Protein AF-A0AA48L0U1-F1 (afdb_monomer_lite)

pLDDT: mean 71.95, std 19.73, range [35.66, 98.06]

Foldseek 3Di:
DDDDDDDDDPDDPPDPPDDPDPDDDDPVPPPPPPPVVVVVVVVVVVVVVVVVPPDDPDDPVVVVVVVVVVVVVVVVVVVVVVVVVVPDDDPVRVVVVVVVVVVVVVVVVVVVVVVVVVVVVVVVVVVVVVVVVVVQCVPVNPCSVVVPPDPDPVPPDPCVDDDDDDPDPPPDPDDDDDDDDDDDDDDDDDPVVVVVVVVVVPQPDPDPVSVVVVVVVPPDPPDDDDPPVVVPPPPDDDDPDDDDDDPDDDPDDPPDDPVVVVVVVVVCVVCVVVVVVVVVVVVVVVVVVVVVVVVVVVVVVVVVVVVVVVVVVVVVVVVVVVVVVVVVVVVVPPD

Radius of gyration: 39.28 Å; chains: 1; bounding box: 101×64×119 Å

Structure (mmCIF, N/CA/C/O backbone):
data_AF-A0AA48L0U1-F1
#
_entry.id   AF-A0AA48L0U1-F1
#
loop_
_atom_site.group_PDB
_atom_site.id
_atom_site.type_symbol
_atom_site.label_atom_id
_atom_site.label_alt_id
_atom_site.label_comp_id
_atom_site.label_asym_id
_atom_site.label_entity_id
_atom_site.label_seq_id
_atom_site.pdbx_PDB_ins_code
_atom_site.Cartn_x
_atom_site.Cartn_y
_atom_site.Cartn_z
_atom_site.occupancy
_atom_site.B_iso_or_equiv
_atom_site.auth_seq_id
_atom_site.auth_comp_id
_atom_site.auth_asym_id
_atom_site.auth_atom_id
_atom_site.pdbx_PDB_model_num
ATOM 1 N N . MET A 1 1 ? 2.218 -17.052 59.264 1.00 41.78 1 MET A N 1
ATOM 2 C CA . MET A 1 1 ? 3.448 -17.038 58.442 1.00 41.78 1 MET A CA 1
ATOM 3 C C . MET A 1 1 ? 3.086 -16.470 57.080 1.00 41.78 1 MET A C 1
ATOM 5 O O . MET A 1 1 ? 2.210 -17.059 56.459 1.00 41.78 1 MET A O 1
ATOM 9 N N . PRO A 1 2 ? 3.636 -15.324 56.645 1.00 44.88 2 PRO A N 1
ATOM 10 C CA . PRO A 1 2 ? 3.269 -14.734 55.365 1.00 44.88 2 PRO A CA 1
ATOM 11 C C . PRO A 1 2 ? 4.145 -15.322 54.251 1.00 44.88 2 PRO A C 1
ATOM 13 O O . PRO A 1 2 ? 5.370 -15.344 54.359 1.00 44.88 2 PRO A O 1
ATOM 16 N N . LEU A 1 3 ? 3.511 -15.821 53.191 1.00 49.69 3 LEU A N 1
ATOM 17 C CA . LEU A 1 3 ? 4.189 -16.268 51.977 1.00 49.69 3 LEU A CA 1
ATOM 18 C C . LEU A 1 3 ? 4.403 -15.051 51.072 1.00 49.69 3 LEU A C 1
ATOM 20 O O . LEU A 1 3 ? 3.452 -14.404 50.640 1.00 49.69 3 LEU A O 1
ATOM 24 N N . ALA A 1 4 ? 5.668 -14.718 50.827 1.00 43.91 4 ALA A N 1
ATOM 25 C CA . ALA A 1 4 ? 6.068 -13.609 49.976 1.00 43.91 4 ALA A CA 1
ATOM 26 C C . ALA A 1 4 ? 5.727 -13.911 48.506 1.00 43.91 4 ALA A C 1
ATOM 28 O O . ALA A 1 4 ? 6.353 -14.755 47.862 1.00 43.91 4 ALA A O 1
ATOM 29 N N . SER A 1 5 ? 4.730 -13.201 47.978 1.00 48.56 5 SER A N 1
ATOM 30 C CA . SER A 1 5 ? 4.367 -13.210 46.561 1.00 48.56 5 SER A CA 1
ATOM 31 C C . SER A 1 5 ? 5.421 -12.447 45.753 1.00 48.56 5 SER A C 1
ATOM 33 O O . SER A 1 5 ? 5.539 -11.224 45.832 1.00 48.56 5 SER A O 1
ATOM 35 N N . SER A 1 6 ? 6.240 -13.185 45.004 1.00 49.44 6 SER A N 1
ATOM 36 C CA . SER A 1 6 ? 7.273 -12.619 44.135 1.00 49.44 6 SER A CA 1
ATOM 37 C C . SER A 1 6 ? 6.654 -12.194 42.804 1.00 49.44 6 SER A C 1
ATOM 39 O O . SER A 1 6 ? 6.519 -12.998 41.881 1.00 49.44 6 SER A O 1
ATOM 41 N N . TYR A 1 7 ? 6.282 -10.919 42.691 1.00 42.59 7 TYR A N 1
ATOM 42 C CA . TYR A 1 7 ? 5.858 -10.320 41.426 1.00 42.59 7 TYR A CA 1
ATOM 43 C C . TYR A 1 7 ? 7.046 -10.226 40.454 1.00 42.59 7 TYR A C 1
ATOM 45 O O . TYR A 1 7 ? 7.926 -9.374 40.575 1.00 42.59 7 TYR A O 1
ATOM 53 N N . SER A 1 8 ? 7.069 -11.117 39.462 1.00 48.03 8 SER A N 1
ATOM 54 C CA . SER A 1 8 ? 8.016 -11.086 38.345 1.00 48.03 8 SER A CA 1
ATOM 55 C C . SER A 1 8 ? 7.581 -10.026 37.326 1.00 48.03 8 SER A C 1
ATOM 57 O O . SER A 1 8 ? 6.779 -10.281 36.428 1.00 48.03 8 SER A O 1
ATOM 59 N N . SER A 1 9 ? 8.106 -8.810 37.487 1.00 45.56 9 SER A N 1
ATOM 60 C CA . SER A 1 9 ? 7.954 -7.705 36.537 1.00 45.56 9 SER A CA 1
ATOM 61 C C . SER A 1 9 ? 8.725 -8.009 35.248 1.00 45.56 9 SER A C 1
ATOM 63 O O . SER A 1 9 ? 9.939 -7.819 35.155 1.00 45.56 9 SER A O 1
ATOM 65 N N . ARG A 1 10 ? 8.025 -8.521 34.231 1.00 44.75 10 ARG A N 1
ATOM 66 C CA . ARG A 1 10 ? 8.564 -8.642 32.873 1.00 44.75 10 ARG A CA 1
ATOM 67 C C . ARG A 1 10 ? 8.461 -7.285 32.188 1.00 44.75 10 ARG A C 1
ATOM 69 O O . ARG A 1 10 ? 7.464 -6.980 31.541 1.00 44.75 10 ARG A O 1
ATOM 76 N N . GLN A 1 11 ? 9.505 -6.471 32.320 1.00 43.38 11 GLN A N 1
ATOM 77 C CA . GLN A 1 11 ? 9.668 -5.284 31.488 1.00 43.38 11 GLN A CA 1
ATOM 78 C C . GLN A 1 11 ? 9.819 -5.716 30.025 1.00 43.38 11 GLN A C 1
ATOM 80 O O . GLN A 1 11 ? 10.832 -6.289 29.617 1.00 43.38 11 GLN A O 1
ATOM 85 N N . ALA A 1 12 ? 8.777 -5.464 29.234 1.00 45.28 12 ALA A N 1
ATOM 86 C CA . ALA A 1 12 ? 8.808 -5.614 27.792 1.00 45.28 12 ALA A CA 1
ATOM 87 C C . ALA A 1 12 ? 9.869 -4.661 27.226 1.00 45.28 12 ALA A C 1
ATOM 89 O O . ALA A 1 12 ? 9.728 -3.438 27.261 1.00 45.28 12 ALA A O 1
ATOM 90 N N . LYS A 1 13 ? 10.961 -5.242 26.729 1.00 50.62 13 LYS A N 1
ATOM 91 C CA . LYS A 1 13 ? 12.068 -4.539 26.086 1.00 50.62 13 LYS A CA 1
ATOM 92 C C . LYS A 1 13 ? 11.556 -3.963 24.762 1.00 50.62 13 LYS A C 1
ATOM 94 O O . LYS A 1 13 ? 11.603 -4.630 23.732 1.00 50.62 13 LYS A O 1
ATOM 99 N N . ARG A 1 14 ? 11.003 -2.746 24.811 1.00 44.75 14 ARG A N 1
ATOM 100 C CA . ARG A 1 14 ? 10.623 -1.958 23.634 1.00 44.75 14 ARG A CA 1
ATOM 101 C C . ARG A 1 14 ? 11.883 -1.737 22.800 1.00 44.75 14 ARG A C 1
ATOM 103 O O . ARG A 1 14 ? 12.744 -0.943 23.164 1.00 44.75 14 ARG A O 1
ATOM 110 N N . ARG A 1 15 ? 12.021 -2.495 21.712 1.00 49.00 15 ARG A N 1
ATOM 111 C CA . ARG A 1 15 ? 13.007 -2.213 20.669 1.00 49.00 15 ARG A CA 1
ATOM 112 C C . ARG A 1 15 ? 12.557 -0.927 19.988 1.00 49.00 15 ARG A C 1
ATOM 114 O O . ARG A 1 15 ? 11.561 -0.928 19.276 1.00 49.00 15 ARG A O 1
ATOM 121 N N . SER A 1 16 ? 13.252 0.167 20.271 1.00 46.78 16 SER A N 1
ATOM 122 C CA . SER A 1 16 ? 13.133 1.412 19.523 1.00 46.78 16 SER A CA 1
ATOM 123 C C . SER A 1 16 ? 13.485 1.129 18.064 1.00 46.78 16 SER A C 1
ATOM 125 O O . SER A 1 16 ? 14.633 0.811 17.755 1.00 46.78 16 SER A O 1
ATOM 127 N N . VAL A 1 17 ? 12.484 1.187 17.188 1.00 47.91 17 VAL A N 1
ATOM 128 C CA . VAL A 1 17 ? 12.673 1.187 15.738 1.00 47.91 17 VAL A CA 1
ATOM 129 C C . VAL A 1 17 ? 13.199 2.572 15.384 1.00 47.91 17 VAL A C 1
ATOM 131 O O . VAL A 1 17 ? 12.463 3.554 15.410 1.00 47.91 17 VAL A O 1
ATOM 134 N N . THR A 1 18 ? 14.504 2.671 15.155 1.00 55.66 18 THR A N 1
ATOM 135 C CA . THR A 1 18 ? 15.129 3.884 14.631 1.00 55.66 18 THR A CA 1
ATOM 136 C C . THR A 1 18 ? 14.735 3.988 13.160 1.00 55.66 18 THR A C 1
ATOM 138 O O . THR A 1 18 ? 15.210 3.202 12.342 1.00 55.66 18 THR A O 1
ATOM 141 N N . LEU A 1 19 ? 13.819 4.902 12.836 1.00 50.72 19 LEU A N 1
ATOM 142 C CA . LEU A 1 19 ? 13.472 5.218 11.451 1.00 50.72 19 LEU A CA 1
ATOM 143 C C . LEU A 1 19 ? 14.725 5.745 10.723 1.00 50.72 19 LEU A C 1
ATOM 145 O O . LEU A 1 19 ? 15.458 6.555 11.303 1.00 50.72 19 LEU A O 1
ATOM 149 N N . PRO A 1 20 ? 15.004 5.293 9.488 1.00 50.38 20 PRO A N 1
ATOM 150 C CA . PRO A 1 20 ? 16.112 5.812 8.701 1.00 50.38 20 PRO A CA 1
ATOM 151 C C . PRO A 1 20 ? 15.898 7.303 8.405 1.00 50.38 20 PRO A C 1
ATOM 153 O O . PRO A 1 20 ? 14.809 7.743 8.046 1.00 50.38 20 PRO A O 1
ATOM 156 N N . SER A 1 21 ? 16.955 8.089 8.612 1.00 54.62 21 SER A N 1
ATOM 157 C CA . SER A 1 21 ? 16.976 9.539 8.401 1.00 54.62 21 SER A CA 1
ATOM 158 C C . SER A 1 21 ? 16.670 9.886 6.931 1.00 54.62 21 SER A C 1
ATOM 160 O O . SER A 1 21 ? 17.351 9.359 6.051 1.00 54.62 21 SER A O 1
ATOM 162 N N . PRO A 1 22 ? 15.720 10.793 6.628 1.00 59.72 22 PRO A N 1
ATOM 163 C CA . PRO A 1 22 ? 15.233 11.057 5.267 1.00 59.72 22 PRO A CA 1
ATOM 164 C C . PRO A 1 22 ? 16.150 11.979 4.440 1.00 59.72 22 PRO A C 1
ATOM 166 O O . PRO A 1 22 ? 15.683 12.765 3.622 1.00 59.72 22 PRO A O 1
ATOM 169 N N . ARG A 1 23 ? 17.466 11.956 4.670 1.00 48.00 23 ARG A N 1
ATOM 170 C CA . ARG A 1 23 ? 18.421 12.830 3.968 1.00 48.00 23 ARG A CA 1
ATOM 171 C C . ARG A 1 23 ? 19.724 12.101 3.670 1.00 48.00 23 ARG A C 1
ATOM 173 O O . ARG A 1 23 ? 20.773 12.471 4.192 1.00 48.00 23 ARG A O 1
ATOM 180 N N . GLN A 1 24 ? 19.666 11.068 2.838 1.00 52.00 24 GLN A N 1
ATOM 181 C CA . GLN A 1 24 ? 20.822 10.778 1.996 1.00 52.00 24 GLN A CA 1
ATOM 182 C C . GLN A 1 24 ? 20.603 11.496 0.662 1.00 52.00 24 GLN A C 1
ATOM 184 O O . GLN A 1 24 ? 19.571 11.265 0.036 1.00 52.00 24 GLN A O 1
ATOM 189 N N . PRO A 1 25 ? 21.493 12.425 0.268 1.00 54.09 25 PRO A N 1
ATOM 190 C CA . PRO A 1 25 ? 21.451 12.992 -1.071 1.00 54.09 25 PRO A CA 1
ATOM 191 C C . PRO A 1 25 ? 21.591 11.846 -2.073 1.00 54.09 25 PRO A C 1
ATOM 193 O O . PRO A 1 25 ? 22.477 11.006 -1.919 1.00 54.09 25 PRO A O 1
ATOM 196 N N . ASP A 1 26 ? 20.678 11.799 -3.041 1.00 52.03 26 ASP A N 1
ATOM 197 C CA . ASP A 1 26 ? 20.663 10.785 -4.089 1.00 52.03 26 ASP A CA 1
ATOM 198 C C . ASP A 1 26 ? 22.010 10.819 -4.830 1.00 52.03 26 ASP A C 1
ATOM 200 O O . ASP A 1 26 ? 22.301 11.811 -5.505 1.00 52.03 26 ASP A O 1
ATOM 204 N N . PRO A 1 27 ? 22.848 9.769 -4.736 1.00 54.53 27 PRO A N 1
ATOM 205 C CA . PRO A 1 27 ? 24.154 9.739 -5.400 1.00 54.53 27 PRO A CA 1
ATOM 206 C C . PRO A 1 27 ? 24.038 9.718 -6.934 1.00 54.53 27 PRO A C 1
ATOM 208 O O . PRO A 1 27 ? 25.040 9.803 -7.635 1.00 54.53 27 PRO A O 1
ATOM 211 N N . TRP A 1 28 ? 22.816 9.624 -7.458 1.00 58.72 28 TRP A N 1
ATOM 212 C CA . TRP A 1 28 ? 22.505 9.617 -8.882 1.00 58.72 28 TRP A CA 1
ATOM 213 C C . TRP A 1 28 ? 22.360 11.014 -9.494 1.00 58.72 28 TRP A C 1
ATOM 215 O O . TRP A 1 28 ? 22.398 11.136 -10.714 1.00 58.72 28 TRP A O 1
ATOM 225 N N . ASN A 1 29 ? 22.233 12.068 -8.681 1.00 52.81 29 ASN A N 1
ATOM 226 C CA . ASN A 1 29 ? 21.991 13.426 -9.184 1.00 52.81 29 ASN A CA 1
ATOM 227 C C . ASN A 1 29 ? 23.260 14.210 -9.566 1.00 52.81 29 ASN A C 1
ATOM 229 O O . ASN A 1 29 ? 23.144 15.339 -10.034 1.00 52.81 29 ASN A O 1
ATOM 233 N N . ASP A 1 30 ? 24.452 13.627 -9.409 1.00 49.72 30 ASP A N 1
ATOM 234 C CA . ASP A 1 30 ? 25.734 14.292 -9.711 1.00 49.72 30 ASP A CA 1
ATOM 235 C C . ASP A 1 30 ? 26.306 13.933 -11.100 1.00 49.72 30 ASP A C 1
ATOM 237 O O . ASP A 1 30 ? 27.424 14.308 -11.444 1.00 49.72 30 ASP A O 1
ATOM 241 N N . TYR A 1 31 ? 25.528 13.253 -11.950 1.00 54.03 31 TYR A N 1
ATOM 242 C CA . TYR A 1 31 ? 25.885 12.974 -13.349 1.00 54.03 31 TYR A CA 1
ATOM 243 C C . TYR A 1 31 ? 25.555 14.137 -14.306 1.00 54.03 31 TYR A C 1
ATOM 245 O O . TYR A 1 31 ? 25.267 13.920 -15.478 1.00 54.03 31 TYR A O 1
ATOM 253 N N . SER A 1 32 ? 25.671 15.391 -13.857 1.00 55.12 32 SER A N 1
ATOM 254 C CA . SER A 1 32 ? 25.918 16.509 -14.786 1.00 55.12 32 SER A CA 1
ATOM 255 C C . SER A 1 32 ? 27.401 16.525 -15.166 1.00 55.12 32 SER A C 1
ATOM 257 O O . SER A 1 32 ? 28.125 17.483 -14.901 1.00 55.12 32 SER A O 1
ATOM 259 N N . ALA A 1 33 ? 27.882 15.418 -15.734 1.00 54.59 33 ALA A N 1
ATOM 260 C CA . ALA A 1 33 ? 29.180 15.400 -16.380 1.00 54.59 33 ALA A CA 1
ATOM 261 C C . ALA A 1 33 ? 29.042 16.220 -17.666 1.00 54.59 33 ALA A C 1
ATOM 263 O O . ALA A 1 33 ? 28.309 15.833 -18.569 1.00 54.59 33 ALA A O 1
ATOM 264 N N . ASP A 1 34 ? 29.709 17.372 -17.690 1.00 58.94 34 ASP A N 1
ATOM 265 C CA . ASP A 1 34 ? 29.891 18.250 -18.843 1.00 58.94 34 ASP A CA 1
ATOM 266 C C . ASP A 1 34 ? 30.179 17.413 -20.105 1.00 58.94 34 ASP A C 1
ATOM 268 O O . ASP A 1 34 ? 31.289 16.899 -20.276 1.00 58.94 34 ASP A O 1
ATOM 272 N N . GLU A 1 35 ? 29.165 17.217 -20.959 1.00 59.66 35 GLU A N 1
ATOM 273 C CA . GLU A 1 35 ? 29.238 16.367 -22.161 1.00 59.66 35 GLU A CA 1
ATOM 274 C C . GLU A 1 35 ? 30.414 16.782 -23.065 1.00 59.66 35 GLU A C 1
ATOM 276 O O . GLU A 1 35 ? 31.048 15.943 -23.707 1.00 59.66 35 GLU A O 1
ATOM 281 N N . GLY A 1 36 ? 30.808 18.061 -23.009 1.00 59.50 36 GLY A N 1
ATOM 282 C CA . GLY A 1 36 ? 31.948 18.602 -23.746 1.00 59.50 36 GLY A CA 1
ATOM 283 C C . GLY A 1 36 ? 33.330 18.140 -23.262 1.00 59.50 36 GLY A C 1
ATOM 284 O O . GLY A 1 36 ? 34.320 18.390 -23.951 1.00 59.50 36 GLY A O 1
ATOM 285 N N . SER A 1 37 ? 33.441 17.490 -22.099 1.00 66.31 37 SER A N 1
ATOM 286 C CA . SER A 1 37 ? 34.715 16.969 -21.574 1.00 66.31 37 SER A CA 1
ATOM 287 C C . SER A 1 37 ? 35.028 15.563 -22.100 1.00 66.31 37 SER A C 1
ATOM 289 O O . SER A 1 37 ? 36.178 15.255 -22.422 1.00 66.31 37 SER A O 1
ATOM 291 N N . ALA A 1 38 ? 34.000 14.724 -22.264 1.00 65.75 38 ALA A N 1
ATOM 292 C CA . ALA A 1 38 ? 34.158 13.371 -22.793 1.00 65.75 38 ALA A CA 1
ATOM 293 C C . ALA A 1 38 ? 34.509 13.379 -24.291 1.00 65.75 38 ALA A C 1
ATOM 295 O O . ALA A 1 38 ? 35.366 12.610 -24.722 1.00 65.75 38 ALA A O 1
ATOM 296 N N . GLU A 1 39 ? 33.913 14.285 -25.072 1.00 65.94 39 GLU A N 1
ATOM 297 C CA . GLU A 1 39 ? 34.177 14.409 -26.514 1.00 65.94 39 GLU A CA 1
ATOM 298 C C . GLU A 1 39 ? 35.636 14.807 -26.806 1.00 65.94 39 GLU A C 1
ATOM 300 O O . GLU A 1 39 ? 36.321 14.157 -27.598 1.00 65.94 39 GLU A O 1
ATOM 305 N N . LYS A 1 40 ? 36.172 15.785 -26.064 1.00 73.81 40 LYS A N 1
ATOM 306 C CA . LYS A 1 40 ? 37.560 16.262 -26.223 1.00 73.81 40 LYS A CA 1
ATOM 307 C C . LYS A 1 40 ? 38.612 15.204 -25.886 1.00 73.81 40 LYS A C 1
ATOM 309 O O . LYS A 1 40 ? 39.720 15.234 -26.423 1.00 73.81 40 LYS A O 1
ATOM 314 N N . HIS A 1 41 ? 38.296 14.272 -24.987 1.00 70.56 41 HIS A N 1
ATOM 315 C CA . HIS A 1 41 ? 39.216 13.195 -24.628 1.00 70.56 41 HIS A CA 1
ATOM 316 C C . HIS A 1 41 ? 39.420 12.210 -25.792 1.00 70.56 41 HIS A C 1
ATOM 318 O O . HIS A 1 41 ? 40.549 11.783 -26.059 1.00 70.56 41 HIS A O 1
ATOM 324 N N . TRP A 1 42 ? 38.351 11.870 -26.516 1.00 75.19 42 TRP A N 1
ATOM 325 C CA . TRP A 1 42 ? 38.437 10.958 -27.659 1.00 75.19 42 TRP A CA 1
ATOM 326 C C . TRP A 1 42 ? 39.131 11.600 -28.861 1.00 75.19 42 TRP A C 1
ATOM 328 O O . TRP A 1 42 ? 39.966 10.948 -29.486 1.00 75.19 42 TRP A O 1
ATOM 338 N N . GLU A 1 43 ? 38.885 12.885 -29.126 1.00 75.62 43 GLU A N 1
ATOM 339 C CA . GLU A 1 43 ? 39.588 13.636 -30.177 1.00 75.62 43 GLU A CA 1
ATOM 340 C C . GLU A 1 43 ? 41.106 13.699 -29.934 1.00 75.62 43 GLU A C 1
ATOM 342 O O . GLU A 1 43 ? 41.894 13.420 -30.840 1.00 75.62 43 GLU A O 1
ATOM 347 N N . ASN A 1 44 ? 41.537 13.964 -28.696 1.00 76.62 44 ASN A N 1
ATOM 348 C CA . ASN A 1 44 ? 42.961 13.955 -28.340 1.00 76.62 44 ASN A CA 1
ATOM 349 C C . ASN A 1 44 ? 43.595 12.562 -28.471 1.00 76.62 44 ASN A C 1
ATOM 351 O O . ASN A 1 44 ? 44.742 12.436 -28.904 1.00 76.62 44 ASN A O 1
ATOM 355 N N . THR A 1 45 ? 42.851 11.507 -28.128 1.00 75.31 45 THR A N 1
ATOM 356 C CA . THR A 1 45 ? 43.324 10.122 -28.271 1.00 75.31 45 THR A CA 1
ATOM 357 C C . THR A 1 45 ? 43.499 9.752 -29.749 1.00 75.31 45 THR A C 1
ATOM 359 O O . THR A 1 45 ? 44.499 9.132 -30.110 1.00 75.31 45 THR A O 1
ATOM 362 N N . LEU A 1 46 ? 42.584 10.189 -30.623 1.00 75.44 46 LEU A N 1
ATOM 363 C CA . LEU A 1 46 ? 42.681 9.980 -32.071 1.00 75.44 46 LEU A CA 1
ATOM 364 C C . LEU A 1 46 ? 43.875 10.721 -32.687 1.00 75.44 46 LEU A C 1
ATOM 366 O O . LEU A 1 46 ? 44.593 10.139 -33.498 1.00 75.44 46 LEU A O 1
ATOM 370 N N . HIS A 1 47 ? 44.136 11.962 -32.268 1.00 73.56 47 HIS A N 1
ATOM 371 C CA . HIS A 1 47 ? 45.294 12.720 -32.748 1.00 73.56 47 HIS A CA 1
ATOM 372 C C . HIS A 1 47 ? 46.637 12.121 -32.297 1.00 73.56 47 HIS A C 1
ATOM 374 O O . HIS A 1 47 ? 47.583 12.083 -33.081 1.00 73.56 47 HIS A O 1
ATOM 380 N N . SER A 1 48 ? 46.720 11.574 -31.079 1.00 69.19 48 SER A N 1
ATOM 381 C CA . SER A 1 48 ? 47.946 10.934 -30.572 1.00 69.19 48 SER A CA 1
ATOM 382 C C . SER A 1 48 ? 48.307 9.626 -31.302 1.00 69.19 48 SER A C 1
ATOM 384 O O . SER A 1 48 ? 49.488 9.269 -31.407 1.00 69.19 48 SER A O 1
ATOM 386 N N . LEU A 1 49 ? 47.309 8.923 -31.849 1.00 67.00 49 LEU A N 1
ATOM 387 C CA . LEU A 1 49 ? 47.507 7.701 -32.636 1.00 67.00 49 LEU A CA 1
ATOM 388 C C . LEU A 1 49 ? 48.136 7.964 -34.015 1.00 67.00 49 LEU A C 1
ATOM 390 O O . LEU A 1 49 ? 48.827 7.086 -34.536 1.00 67.00 49 LEU A O 1
ATOM 394 N N . ASP A 1 50 ? 47.935 9.153 -34.589 1.00 63.41 50 ASP A N 1
ATOM 395 C CA . ASP A 1 50 ? 48.448 9.499 -35.922 1.00 63.41 50 ASP A CA 1
ATOM 396 C C . ASP A 1 50 ? 49.951 9.850 -35.888 1.00 63.41 50 ASP A C 1
ATOM 398 O O . ASP A 1 50 ? 50.717 9.475 -36.777 1.00 63.41 50 ASP A O 1
ATOM 402 N N . GLU A 1 51 ? 50.424 10.468 -34.799 1.00 62.09 51 GLU A N 1
ATOM 403 C CA . GLU A 1 51 ? 51.837 10.856 -34.640 1.00 62.09 51 GLU A CA 1
ATOM 404 C C . GLU A 1 51 ? 52.771 9.670 -34.324 1.00 62.09 51 GLU A C 1
ATOM 406 O O . GLU A 1 51 ? 53.954 9.677 -34.681 1.00 62.09 51 GLU A O 1
ATOM 411 N N . SER A 1 52 ? 52.247 8.600 -33.718 1.00 58.09 52 SER A N 1
ATOM 412 C CA . SER A 1 52 ? 53.042 7.448 -33.256 1.00 58.09 52 SER A CA 1
ATOM 413 C C . SER A 1 52 ? 53.437 6.459 -34.369 1.00 58.09 52 SER A C 1
ATOM 415 O O . SER A 1 52 ? 54.178 5.505 -34.127 1.00 58.09 52 SER A O 1
ATOM 417 N N . LYS A 1 53 ? 52.978 6.665 -35.611 1.00 59.72 53 LYS A N 1
ATOM 418 C CA . LYS A 1 53 ? 53.086 5.684 -36.708 1.00 59.72 53 LYS A CA 1
ATOM 419 C C . LYS A 1 53 ? 54.414 5.714 -37.484 1.00 59.72 53 LYS A C 1
ATOM 421 O O . LYS A 1 53 ? 54.597 4.933 -38.413 1.00 59.72 53 LYS A O 1
ATOM 426 N N . SER A 1 54 ? 55.346 6.601 -37.133 1.00 56.53 54 SER A N 1
ATOM 427 C CA . SER A 1 54 ? 56.491 6.935 -37.996 1.00 56.53 54 SER A CA 1
ATOM 428 C C . SER A 1 54 ? 57.788 6.136 -37.779 1.00 56.53 54 SER A C 1
ATOM 430 O O . SER A 1 54 ? 58.718 6.341 -38.551 1.00 56.53 54 SER A O 1
ATOM 432 N N . ASN A 1 55 ? 57.889 5.210 -36.808 1.00 58.06 55 ASN A N 1
ATOM 433 C CA . ASN A 1 55 ? 59.200 4.636 -36.432 1.00 58.06 55 ASN A CA 1
ATOM 434 C C . ASN A 1 55 ? 59.286 3.119 -36.147 1.00 58.06 55 ASN A C 1
ATOM 436 O O . ASN A 1 55 ? 60.283 2.673 -35.579 1.00 58.06 55 ASN A O 1
ATOM 440 N N . MET A 1 56 ? 58.324 2.289 -36.564 1.00 58.41 56 MET A N 1
ATOM 441 C CA . MET A 1 56 ? 58.489 0.827 -36.482 1.00 58.41 56 MET A CA 1
ATOM 442 C C . MET A 1 56 ? 58.340 0.157 -37.849 1.00 58.41 56 MET A C 1
ATOM 444 O O . MET A 1 56 ? 57.319 0.284 -38.519 1.00 58.41 56 MET A O 1
ATOM 448 N N . THR A 1 57 ? 59.363 -0.603 -38.243 1.00 64.25 57 THR A N 1
ATOM 449 C CA . THR A 1 57 ? 59.326 -1.566 -39.351 1.00 64.25 57 THR A CA 1
ATOM 450 C C . THR A 1 57 ? 58.472 -2.760 -38.922 1.00 64.25 57 THR A C 1
ATOM 452 O O . THR A 1 57 ? 58.999 -3.797 -38.524 1.00 64.25 57 THR A O 1
ATOM 455 N N . ILE A 1 58 ? 57.152 -2.583 -38.896 1.00 67.44 58 ILE A N 1
ATOM 456 C CA . ILE A 1 58 ? 56.215 -3.636 -38.503 1.00 67.44 58 ILE A CA 1
ATOM 457 C C . ILE A 1 58 ? 55.820 -4.435 -39.747 1.00 67.44 58 ILE A C 1
ATOM 459 O O . ILE A 1 58 ? 55.518 -3.857 -40.790 1.00 67.44 58 ILE A O 1
ATOM 463 N N . ASP A 1 59 ? 55.833 -5.763 -39.633 1.00 76.06 59 ASP A N 1
ATOM 464 C CA . ASP A 1 59 ? 55.321 -6.665 -40.662 1.00 76.06 59 ASP A CA 1
ATOM 465 C C . ASP A 1 59 ? 53.830 -6.352 -40.925 1.00 76.06 59 ASP A C 1
ATOM 467 O O . ASP A 1 59 ? 52.999 -6.468 -40.011 1.00 76.06 59 ASP A O 1
ATOM 471 N N . PRO A 1 60 ? 53.460 -5.921 -42.145 1.00 80.88 60 PRO A N 1
ATOM 472 C CA . PRO A 1 60 ? 52.090 -5.530 -42.461 1.00 80.88 60 PRO A CA 1
ATOM 473 C C . PRO A 1 60 ? 51.093 -6.692 -42.335 1.00 80.88 60 PRO A C 1
ATOM 475 O O . PRO A 1 60 ? 49.908 -6.444 -42.133 1.00 80.88 60 PRO A O 1
ATOM 478 N N . ALA A 1 61 ? 51.541 -7.950 -42.421 1.00 82.19 61 ALA A N 1
ATOM 479 C CA . ALA A 1 61 ? 50.656 -9.105 -42.277 1.00 82.19 61 ALA A CA 1
ATOM 480 C C . ALA A 1 61 ? 50.263 -9.355 -40.811 1.00 82.19 61 ALA A C 1
ATOM 482 O O . ALA A 1 61 ? 49.095 -9.609 -40.517 1.00 82.19 61 ALA A O 1
ATOM 483 N N . ALA A 1 62 ? 51.218 -9.230 -39.884 1.00 84.19 62 ALA A N 1
ATOM 484 C CA . ALA A 1 62 ? 50.968 -9.414 -38.455 1.00 84.19 62 ALA A CA 1
ATOM 485 C C . ALA A 1 62 ? 50.070 -8.305 -37.884 1.00 84.19 62 ALA A C 1
ATOM 487 O O . ALA A 1 62 ? 49.156 -8.589 -37.113 1.00 84.19 62 ALA A O 1
ATOM 488 N N . THR A 1 63 ? 50.276 -7.054 -38.316 1.00 85.69 63 THR A N 1
ATOM 489 C CA . THR A 1 63 ? 49.428 -5.923 -37.891 1.00 85.69 63 THR A CA 1
ATOM 490 C C . THR A 1 63 ? 48.003 -6.041 -38.408 1.00 85.69 63 THR A C 1
ATOM 492 O O . THR A 1 63 ? 47.065 -5.752 -37.672 1.00 85.69 63 THR A O 1
ATOM 495 N N . MET A 1 64 ? 47.824 -6.501 -39.647 1.00 84.81 64 MET A N 1
ATOM 496 C CA . MET A 1 64 ? 46.499 -6.725 -40.223 1.00 84.81 64 MET A CA 1
ATOM 497 C C . MET A 1 64 ? 45.739 -7.822 -39.470 1.00 84.81 64 MET A C 1
ATOM 499 O O . MET A 1 64 ? 44.573 -7.635 -39.138 1.00 84.81 64 MET A O 1
ATOM 503 N N . GLN A 1 65 ? 46.407 -8.927 -39.125 1.00 91.06 65 GLN A N 1
ATOM 504 C CA . GLN A 1 65 ? 45.792 -10.004 -38.347 1.00 91.06 65 GLN A CA 1
ATOM 505 C C . GLN A 1 65 ? 45.401 -9.547 -36.932 1.00 91.06 65 GLN A C 1
ATOM 507 O O . GLN A 1 65 ? 44.310 -9.866 -36.462 1.00 91.06 65 GLN A O 1
ATOM 512 N N . GLU A 1 66 ? 46.260 -8.782 -36.254 1.00 91.75 66 GLU A N 1
ATOM 513 C CA . GLU A 1 66 ? 45.946 -8.208 -34.940 1.00 91.75 66 GLU A CA 1
ATOM 514 C C . GLU A 1 66 ? 44.728 -7.273 -35.023 1.00 91.75 66 GLU A C 1
ATOM 516 O O . GLU A 1 66 ? 43.783 -7.412 -34.243 1.00 91.75 66 GLU A O 1
ATOM 521 N N . GLN A 1 67 ? 44.683 -6.407 -36.040 1.00 91.81 67 GLN A N 1
ATOM 522 C CA . GLN A 1 67 ? 43.535 -5.539 -36.311 1.00 91.81 67 GLN A CA 1
ATOM 523 C C . GLN A 1 67 ? 42.248 -6.331 -36.569 1.00 91.81 67 GLN A C 1
ATOM 525 O O . GLN A 1 67 ? 41.208 -5.982 -36.020 1.00 91.81 67 GLN A O 1
ATOM 530 N N . GLU A 1 68 ? 42.293 -7.413 -37.350 1.00 94.12 68 GLU A N 1
ATOM 531 C CA . GLU A 1 68 ? 41.127 -8.274 -37.587 1.00 94.12 68 GLU A CA 1
ATOM 532 C C . GLU A 1 68 ? 40.617 -8.919 -36.291 1.00 94.12 68 GLU A C 1
ATOM 534 O O . GLU A 1 68 ? 39.407 -8.943 -36.044 1.00 94.12 68 GLU A O 1
ATOM 539 N N . THR A 1 69 ? 41.519 -9.403 -35.428 1.00 95.56 69 THR A N 1
ATOM 540 C CA . THR A 1 69 ? 41.120 -9.977 -34.133 1.00 95.56 69 THR A CA 1
ATOM 541 C C . THR A 1 69 ? 40.501 -8.939 -33.204 1.00 95.56 69 THR A C 1
ATOM 543 O O . THR A 1 69 ? 39.504 -9.234 -32.539 1.00 95.56 69 THR A O 1
ATOM 546 N N . GLU A 1 70 ? 41.028 -7.716 -33.206 1.00 95.31 70 GLU A N 1
ATOM 547 C CA . GLU A 1 70 ? 40.497 -6.616 -32.407 1.00 95.31 70 GLU A CA 1
ATOM 548 C C . GLU A 1 70 ? 39.139 -6.140 -32.937 1.00 95.31 70 GLU A C 1
ATOM 550 O O . GLU A 1 70 ? 38.211 -5.939 -32.156 1.00 95.31 70 GLU A O 1
ATOM 555 N N . ILE A 1 71 ? 38.957 -6.068 -34.261 1.00 95.38 71 ILE A N 1
ATOM 556 C CA . ILE A 1 71 ? 37.659 -5.766 -34.882 1.00 95.38 71 ILE A CA 1
ATOM 557 C C . ILE A 1 71 ? 36.616 -6.809 -34.475 1.00 95.38 71 ILE A C 1
ATOM 559 O O . ILE A 1 71 ? 35.498 -6.442 -34.111 1.00 95.38 71 ILE A O 1
ATOM 563 N N . LEU A 1 72 ? 36.954 -8.102 -34.492 1.00 97.06 72 LEU A N 1
ATOM 564 C CA . LEU A 1 72 ? 36.034 -9.157 -34.055 1.00 97.06 72 LEU A CA 1
ATOM 565 C C . LEU A 1 72 ? 35.696 -9.046 -32.563 1.00 97.06 72 LEU A C 1
ATOM 567 O O . LEU A 1 72 ? 34.536 -9.238 -32.186 1.00 97.06 72 LEU A O 1
ATOM 571 N N . ARG A 1 73 ? 36.683 -8.714 -31.720 1.00 98.06 73 ARG A N 1
ATOM 572 C CA . ARG A 1 73 ? 36.490 -8.496 -30.279 1.00 98.06 73 ARG A CA 1
ATOM 573 C C . ARG A 1 73 ? 35.543 -7.323 -30.022 1.00 98.06 73 ARG A C 1
ATOM 575 O O . ARG A 1 73 ? 34.546 -7.501 -29.327 1.00 98.06 73 ARG A O 1
ATOM 582 N N . LEU A 1 74 ? 35.814 -6.171 -30.632 1.00 96.75 74 LEU A N 1
ATOM 583 C CA . LEU A 1 74 ? 34.989 -4.966 -30.526 1.00 96.75 74 LEU A CA 1
ATOM 584 C C . LEU A 1 74 ? 33.589 -5.181 -31.104 1.00 96.75 74 LEU A C 1
ATOM 586 O O . LEU A 1 74 ? 32.611 -4.705 -30.541 1.00 96.75 74 LEU A O 1
ATOM 590 N N . THR A 1 75 ? 33.460 -5.936 -32.197 1.00 97.00 75 THR A N 1
ATOM 591 C CA . THR A 1 75 ? 32.147 -6.258 -32.778 1.00 97.00 75 THR A CA 1
ATOM 592 C C . THR A 1 75 ? 31.300 -7.068 -31.801 1.00 97.00 75 THR A C 1
ATOM 594 O O . THR A 1 75 ? 30.116 -6.776 -31.644 1.00 97.00 75 THR A O 1
ATOM 597 N N . ARG A 1 76 ? 31.898 -8.051 -31.113 1.00 97.50 76 ARG A N 1
ATOM 598 C CA . ARG A 1 76 ? 31.209 -8.805 -30.058 1.00 97.50 76 ARG A CA 1
ATOM 599 C C . ARG A 1 76 ? 30.813 -7.895 -28.898 1.00 97.50 76 ARG A C 1
ATOM 601 O O . ARG A 1 76 ? 29.660 -7.914 -28.502 1.00 97.50 76 ARG A O 1
ATOM 608 N N . GLU A 1 77 ? 31.728 -7.050 -28.432 1.00 97.38 77 GLU A N 1
ATOM 609 C CA . GLU A 1 77 ? 31.457 -6.099 -27.349 1.00 97.38 77 GLU A CA 1
ATOM 610 C C . GLU A 1 77 ? 30.307 -5.136 -27.696 1.00 97.38 77 GLU A C 1
ATOM 612 O O . GLU A 1 77 ? 29.409 -4.921 -26.890 1.00 97.38 77 GLU A O 1
ATOM 617 N N . VAL A 1 78 ? 30.257 -4.618 -28.927 1.00 97.12 78 VAL A N 1
ATOM 618 C CA . VAL A 1 78 ? 29.145 -3.778 -29.403 1.00 97.12 78 VAL A CA 1
ATOM 619 C C . VAL A 1 78 ? 27.831 -4.559 -29.484 1.00 97.12 78 VAL A C 1
ATOM 621 O O . VAL A 1 78 ? 26.772 -3.984 -29.229 1.00 97.12 78 VAL A O 1
ATOM 624 N N . MET A 1 79 ? 27.867 -5.842 -29.855 1.00 97.56 79 MET A N 1
ATOM 625 C CA . MET A 1 79 ? 26.672 -6.690 -29.841 1.00 97.56 79 MET A CA 1
ATOM 626 C C . MET A 1 79 ? 26.157 -6.904 -28.416 1.00 97.56 79 MET A C 1
ATOM 628 O O . MET A 1 79 ? 24.973 -6.664 -28.186 1.00 97.56 79 MET A O 1
ATOM 632 N N . ASP A 1 80 ? 27.037 -7.256 -27.479 1.00 97.50 80 ASP A N 1
ATOM 633 C CA . ASP A 1 80 ? 26.694 -7.474 -26.070 1.00 97.50 80 ASP A CA 1
ATOM 634 C C . ASP A 1 80 ? 26.124 -6.184 -25.448 1.00 97.50 80 ASP A C 1
ATOM 636 O O . ASP A 1 80 ? 25.052 -6.194 -24.850 1.00 97.50 80 ASP A O 1
ATOM 640 N N . LEU A 1 81 ? 26.755 -5.028 -25.694 1.00 97.06 81 LEU A N 1
ATOM 641 C CA . LEU A 1 81 ? 26.264 -3.730 -25.211 1.00 97.06 81 LEU A CA 1
ATOM 642 C C . LEU A 1 81 ? 24.898 -3.349 -25.794 1.00 97.06 81 LEU A C 1
ATOM 644 O O . LEU A 1 81 ? 24.099 -2.700 -25.120 1.00 97.06 81 LEU A O 1
ATOM 648 N N . ARG A 1 82 ? 24.615 -3.718 -27.049 1.00 96.12 82 ARG A N 1
ATOM 649 C CA . ARG A 1 82 ? 23.296 -3.491 -27.662 1.00 96.12 82 ARG A CA 1
ATOM 650 C C . ARG A 1 82 ? 22.233 -4.398 -27.061 1.00 96.12 82 ARG A C 1
ATOM 652 O O . ARG A 1 82 ? 21.108 -3.939 -26.878 1.00 96.12 82 ARG A O 1
ATOM 659 N N . GLU A 1 83 ? 22.576 -5.649 -26.777 1.00 97.25 83 GLU A N 1
ATOM 660 C CA . GLU A 1 83 ? 21.688 -6.585 -26.090 1.00 97.25 83 GLU A CA 1
ATOM 661 C C . GLU A 1 83 ? 21.384 -6.095 -24.670 1.00 97.25 83 GLU A C 1
ATOM 663 O O . GLU A 1 83 ? 20.214 -5.971 -24.311 1.00 97.25 83 GLU A O 1
ATOM 668 N N . ASP A 1 84 ? 22.407 -5.684 -23.919 1.00 96.31 84 ASP A N 1
ATOM 669 C CA . ASP A 1 84 ? 22.255 -5.104 -22.583 1.00 96.31 84 ASP A CA 1
ATOM 670 C C . ASP A 1 84 ? 21.395 -3.836 -22.601 1.00 96.31 84 ASP A C 1
ATOM 672 O O . ASP A 1 84 ? 20.548 -3.650 -21.728 1.00 96.31 84 ASP A O 1
ATOM 676 N N . LEU A 1 85 ? 21.580 -2.955 -23.593 1.00 95.06 85 LEU A N 1
ATOM 677 C CA . LEU A 1 85 ? 20.769 -1.745 -23.744 1.00 95.06 85 LEU A CA 1
ATOM 678 C C . LEU A 1 85 ? 19.305 -2.081 -24.062 1.00 95.06 85 LEU A C 1
ATOM 680 O O . LEU A 1 85 ? 18.407 -1.432 -23.534 1.00 95.06 85 LEU A O 1
ATOM 684 N N . ALA A 1 86 ? 19.066 -3.093 -24.900 1.00 94.19 86 ALA A N 1
ATOM 685 C CA . ALA A 1 86 ? 17.725 -3.559 -25.250 1.00 94.19 86 ALA A CA 1
ATOM 686 C C . ALA A 1 86 ? 17.029 -4.295 -24.093 1.00 94.19 86 ALA A C 1
ATOM 688 O O . ALA A 1 86 ? 15.803 -4.290 -24.021 1.00 94.19 86 ALA A O 1
ATOM 689 N N . ALA A 1 87 ? 17.795 -4.908 -23.188 1.00 95.44 87 ALA A N 1
ATOM 690 C CA . ALA A 1 87 ? 17.289 -5.567 -21.987 1.00 95.44 87 ALA A CA 1
ATOM 691 C C . ALA A 1 87 ? 16.974 -4.592 -20.839 1.00 95.44 87 ALA A C 1
ATOM 693 O O . ALA A 1 87 ? 16.403 -5.006 -19.825 1.00 95.44 87 ALA A O 1
ATOM 694 N N . ARG A 1 88 ? 17.347 -3.308 -20.955 1.00 95.94 88 ARG A N 1
ATOM 695 C CA . ARG A 1 88 ? 17.004 -2.314 -19.934 1.00 95.94 88 ARG A CA 1
ATOM 696 C C . ARG A 1 88 ? 15.488 -2.119 -19.887 1.00 95.94 88 ARG A C 1
ATOM 698 O O . ARG A 1 88 ? 14.874 -1.974 -20.943 1.00 95.94 88 ARG A O 1
ATOM 705 N N . PRO A 1 89 ? 14.898 -2.052 -18.680 1.00 94.00 89 PRO A N 1
ATOM 706 C CA . PRO A 1 89 ? 13.509 -1.658 -18.533 1.00 94.00 89 PRO A CA 1
ATOM 707 C C . PRO A 1 89 ? 13.265 -0.321 -19.226 1.00 94.00 89 PRO A C 1
ATOM 709 O O . PRO A 1 89 ? 14.068 0.611 -19.108 1.00 94.00 89 PRO A O 1
ATOM 712 N N . THR A 1 90 ? 12.154 -0.239 -19.942 1.00 95.19 90 THR A N 1
ATOM 713 C CA . THR A 1 90 ? 11.712 1.011 -20.559 1.00 95.19 90 THR A CA 1
ATOM 714 C C . THR A 1 90 ? 11.379 2.042 -19.478 1.00 95.19 90 THR A C 1
ATOM 716 O O . THR A 1 90 ? 11.037 1.691 -18.346 1.00 95.19 90 THR A O 1
ATOM 719 N N . GLU A 1 91 ? 11.465 3.333 -19.803 1.00 92.56 91 GLU A N 1
ATOM 720 C CA . GLU A 1 91 ? 11.114 4.397 -18.848 1.00 92.56 91 GLU A CA 1
ATOM 721 C C . GLU A 1 91 ? 9.672 4.255 -18.337 1.00 92.56 91 GLU A C 1
ATOM 723 O O . GLU A 1 91 ? 9.417 4.476 -17.153 1.00 92.56 91 GLU A O 1
ATOM 728 N N . ASP A 1 92 ? 8.762 3.793 -19.199 1.00 92.88 92 ASP A N 1
ATOM 729 C CA . ASP A 1 92 ? 7.370 3.502 -18.853 1.00 92.88 92 ASP A CA 1
ATOM 730 C C . ASP A 1 92 ? 7.254 2.366 -17.825 1.00 92.88 92 ASP A C 1
ATOM 732 O O . ASP A 1 92 ? 6.482 2.475 -16.871 1.00 92.88 92 ASP A O 1
ATOM 736 N N . GLU A 1 93 ? 8.040 1.293 -17.963 1.00 92.62 93 GLU A N 1
ATOM 737 C CA . GLU A 1 93 ? 8.093 0.202 -16.979 1.00 92.62 93 GLU A CA 1
ATOM 738 C C . GLU A 1 93 ? 8.687 0.673 -15.651 1.00 92.62 93 GLU A C 1
ATOM 740 O O . GLU A 1 93 ? 8.164 0.342 -14.587 1.00 92.62 93 GLU A O 1
ATOM 745 N N . VAL A 1 94 ? 9.751 1.483 -15.687 1.00 93.44 94 VAL A N 1
ATOM 746 C CA . VAL A 1 94 ? 10.332 2.080 -14.474 1.00 93.44 94 VAL A CA 1
ATOM 747 C C . VAL A 1 94 ? 9.316 2.980 -13.776 1.00 93.44 94 VAL A C 1
ATOM 749 O O . VAL A 1 94 ? 9.183 2.923 -12.553 1.00 93.44 94 VAL A O 1
ATOM 752 N N . TYR A 1 95 ? 8.574 3.788 -14.533 1.00 91.62 95 TYR A N 1
ATOM 753 C CA . TYR A 1 95 ? 7.510 4.629 -14.001 1.00 91.62 95 TYR A CA 1
ATOM 754 C C . TYR A 1 95 ? 6.371 3.793 -13.402 1.00 91.62 95 TYR A C 1
ATOM 756 O O . TYR A 1 95 ? 5.954 4.054 -12.273 1.00 91.62 95 TYR A O 1
ATOM 764 N N . ALA A 1 96 ? 5.919 2.745 -14.095 1.00 90.88 96 ALA A N 1
ATOM 765 C CA . ALA A 1 96 ? 4.903 1.828 -13.587 1.00 90.88 96 ALA A CA 1
ATOM 766 C C . ALA A 1 96 ? 5.346 1.161 -12.274 1.00 90.88 96 ALA A C 1
ATOM 768 O O . ALA A 1 96 ? 4.604 1.192 -11.293 1.00 90.88 96 ALA A O 1
ATOM 769 N N . MET A 1 97 ? 6.585 0.661 -12.207 1.00 91.69 97 MET A N 1
ATOM 770 C CA . MET A 1 97 ? 7.152 0.090 -10.981 1.00 91.69 97 MET A CA 1
ATOM 771 C C . MET A 1 97 ? 7.211 1.107 -9.834 1.00 91.69 97 MET A C 1
ATOM 773 O O . MET A 1 97 ? 6.956 0.746 -8.687 1.00 91.69 97 MET A O 1
ATOM 777 N N . ARG A 1 98 ? 7.511 2.384 -10.114 1.00 90.44 98 ARG A N 1
ATOM 778 C CA . ARG A 1 98 ? 7.479 3.448 -9.093 1.00 90.44 98 ARG A CA 1
ATOM 779 C C . ARG A 1 98 ? 6.069 3.683 -8.558 1.00 90.44 98 ARG A C 1
ATOM 781 O O . ARG A 1 98 ? 5.903 3.766 -7.345 1.00 90.44 98 ARG A O 1
ATOM 788 N N . MET A 1 99 ? 5.065 3.733 -9.433 1.00 89.38 99 MET A N 1
ATOM 789 C CA . MET A 1 99 ? 3.664 3.901 -9.029 1.00 89.38 99 MET A CA 1
ATOM 790 C C . MET A 1 99 ? 3.155 2.713 -8.200 1.00 89.38 99 MET A C 1
ATOM 792 O O . MET A 1 99 ? 2.453 2.895 -7.203 1.00 89.38 99 MET A O 1
ATOM 796 N N . GLU A 1 100 ? 3.517 1.488 -8.586 1.00 87.00 100 GLU A N 1
ATOM 797 C CA . GLU A 1 100 ? 3.179 0.276 -7.829 1.00 87.00 100 GLU A CA 1
ATOM 798 C C . GLU A 1 100 ? 3.859 0.248 -6.458 1.00 87.00 100 GLU A C 1
ATOM 800 O O . GLU A 1 100 ? 3.230 -0.107 -5.455 1.00 87.00 100 GLU A O 1
ATOM 805 N N . TRP A 1 101 ? 5.129 0.657 -6.398 1.00 93.75 101 TRP A N 1
ATOM 806 C CA . TRP A 1 101 ? 5.869 0.773 -5.147 1.00 93.75 101 TRP A CA 1
ATOM 807 C C . TRP A 1 101 ? 5.232 1.807 -4.211 1.00 93.75 101 TRP A C 1
ATOM 809 O O . TRP A 1 101 ? 4.952 1.488 -3.058 1.00 93.75 101 TRP A O 1
ATOM 819 N N . GLU A 1 102 ? 4.910 3.000 -4.713 1.00 88.88 102 GLU A N 1
ATOM 820 C CA . GLU A 1 102 ? 4.244 4.054 -3.938 1.00 88.88 102 GLU A CA 1
ATOM 821 C C . GLU A 1 102 ? 2.868 3.604 -3.423 1.00 88.88 102 GLU A C 1
ATOM 823 O O . GLU A 1 102 ? 2.521 3.811 -2.260 1.00 88.88 102 GLU A O 1
ATOM 828 N N . THR A 1 103 ? 2.094 2.916 -4.264 1.00 87.62 103 THR A N 1
ATOM 829 C CA . THR A 1 103 ? 0.794 2.357 -3.867 1.00 87.62 103 THR A CA 1
ATOM 830 C C . THR A 1 103 ? 0.954 1.315 -2.757 1.00 87.62 103 THR A C 1
ATOM 832 O O . THR A 1 103 ? 0.184 1.307 -1.795 1.00 87.62 103 THR A O 1
ATOM 835 N N . SER A 1 104 ? 1.969 0.453 -2.863 1.00 86.38 104 SER A N 1
ATOM 836 C CA . SER A 1 104 ? 2.262 -0.574 -1.858 1.00 86.38 104 SER A CA 1
ATOM 837 C C . SER A 1 104 ? 2.681 0.039 -0.520 1.00 86.38 104 SER A C 1
ATOM 839 O O . SER A 1 104 ? 2.238 -0.427 0.530 1.00 86.38 104 SER A O 1
ATOM 841 N N . GLU A 1 105 ? 3.481 1.105 -0.553 1.00 88.81 105 GLU A N 1
ATOM 842 C CA . GLU A 1 105 ? 3.900 1.840 0.643 1.00 88.81 105 GLU A CA 1
ATOM 843 C C . GLU A 1 105 ? 2.702 2.506 1.339 1.00 88.81 105 GLU A C 1
ATOM 845 O O . GLU A 1 105 ? 2.542 2.392 2.556 1.00 88.81 105 GLU A O 1
ATOM 850 N N . ASN A 1 106 ? 1.791 3.113 0.568 1.00 81.25 106 ASN A N 1
ATOM 851 C CA . ASN A 1 106 ? 0.565 3.712 1.102 1.00 81.25 106 ASN A CA 1
ATOM 852 C C . ASN A 1 106 ? -0.334 2.672 1.792 1.00 81.25 106 ASN A C 1
ATOM 854 O O . ASN A 1 106 ? -0.780 2.891 2.921 1.00 81.25 106 ASN A O 1
ATOM 858 N N . LEU A 1 107 ? -0.550 1.509 1.164 1.00 84.25 107 LEU A N 1
ATOM 859 C CA . LEU A 1 107 ? -1.329 0.416 1.760 1.00 84.25 107 LEU A CA 1
ATOM 860 C C . LEU A 1 107 ? -0.683 -0.121 3.045 1.00 84.25 107 LEU A C 1
ATOM 862 O O . LEU A 1 107 ? -1.383 -0.459 4.005 1.00 84.25 107 LEU A O 1
ATOM 866 N N . PHE A 1 108 ? 0.649 -0.193 3.087 1.00 88.75 108 PHE A N 1
ATOM 867 C CA . PHE A 1 108 ? 1.372 -0.611 4.283 1.00 88.75 108 PHE A CA 1
ATOM 868 C C . PHE A 1 108 ? 1.200 0.395 5.429 1.00 88.75 108 PHE A C 1
ATOM 870 O O . PHE A 1 108 ? 0.890 -0.006 6.555 1.00 88.75 108 PHE A O 1
ATOM 877 N N . ALA A 1 109 ? 1.318 1.695 5.144 1.00 82.00 109 ALA A N 1
ATOM 878 C CA . ALA A 1 109 ? 1.111 2.757 6.126 1.00 82.00 109 ALA A CA 1
ATOM 879 C C . ALA A 1 109 ? -0.322 2.754 6.695 1.00 82.00 109 ALA A C 1
ATOM 881 O O . ALA A 1 109 ? -0.514 2.843 7.913 1.00 82.00 109 ALA A O 1
ATOM 882 N N . GLU A 1 110 ? -1.336 2.584 5.842 1.00 82.06 110 GLU A N 1
ATOM 883 C CA . GLU A 1 110 ? -2.734 2.456 6.272 1.00 82.06 110 GLU A CA 1
ATOM 884 C C . GLU A 1 110 ? -2.961 1.208 7.132 1.00 82.06 110 GLU A C 1
ATOM 886 O O . GLU A 1 110 ? -3.577 1.288 8.199 1.00 82.06 110 GLU A O 1
ATOM 891 N N . SER A 1 111 ? -2.410 0.060 6.721 1.00 87.06 111 SER A N 1
ATOM 892 C CA . SER A 1 111 ? -2.502 -1.180 7.494 1.00 87.06 111 SER A CA 1
ATOM 893 C C . SER A 1 111 ? -1.830 -1.058 8.861 1.00 87.06 111 SER A C 1
ATOM 895 O O . SER A 1 111 ? -2.331 -1.626 9.836 1.00 87.06 111 SER A O 1
ATOM 897 N N . GLN A 1 112 ? -0.709 -0.340 8.957 1.00 87.50 112 GLN A N 1
ATOM 898 C CA . GLN A 1 112 ? -0.045 -0.094 10.232 1.00 87.50 112 GLN A CA 1
ATOM 899 C C . GLN A 1 112 ? -0.934 0.747 11.156 1.00 87.50 112 GLN A C 1
ATOM 901 O O . GLN A 1 112 ? -1.123 0.382 12.318 1.00 87.50 112 GLN A O 1
ATOM 906 N N . LYS A 1 113 ? -1.537 1.818 10.632 1.00 88.88 113 LYS A N 1
ATOM 907 C CA . LYS A 1 113 ? -2.452 2.686 11.384 1.00 88.88 113 LYS A CA 1
ATOM 908 C C . LYS A 1 113 ? -3.680 1.929 11.905 1.00 88.88 113 LYS A C 1
ATOM 910 O O . LYS A 1 113 ? -4.037 2.077 13.074 1.00 88.88 113 LYS A O 1
ATOM 915 N N . ASP A 1 114 ? -4.301 1.090 11.076 1.00 88.56 114 ASP A N 1
ATOM 916 C CA . ASP A 1 114 ? -5.427 0.237 11.490 1.00 88.56 114 ASP A CA 1
ATOM 917 C C . ASP A 1 114 ? -5.018 -0.753 12.596 1.00 88.56 114 ASP A C 1
ATOM 919 O O . ASP A 1 114 ? -5.738 -0.946 13.579 1.00 88.56 114 ASP A O 1
ATOM 923 N N . ASN A 1 115 ? -3.824 -1.342 12.493 1.00 88.94 115 ASN A N 1
ATOM 924 C CA . ASN A 1 115 ? -3.311 -2.258 13.509 1.00 88.94 115 ASN A CA 1
ATOM 925 C C . ASN A 1 115 ? -3.062 -1.547 14.852 1.00 88.94 115 ASN A C 1
ATOM 927 O O . ASN A 1 115 ? -3.445 -2.055 15.907 1.00 88.94 115 ASN A O 1
ATOM 931 N N . GLU A 1 116 ? -2.496 -0.339 14.824 1.00 89.44 116 GLU A N 1
ATOM 932 C CA . GLU A 1 116 ? -2.328 0.503 16.014 1.00 89.44 116 GLU A CA 1
ATOM 933 C C . GLU A 1 116 ? -3.679 0.860 16.652 1.00 89.44 116 GLU A C 1
ATOM 935 O O . GLU A 1 116 ? -3.843 0.741 17.870 1.00 89.44 116 GLU A O 1
ATOM 940 N N . GLN A 1 117 ? -4.684 1.211 15.843 1.00 88.25 117 GLN A N 1
ATOM 941 C CA . GLN A 1 117 ? -6.040 1.481 16.322 1.00 88.25 117 GLN A CA 1
ATOM 942 C C . GLN A 1 117 ? -6.662 0.248 16.991 1.00 88.25 117 GLN A C 1
ATOM 944 O O . GLN A 1 117 ? -7.155 0.345 18.117 1.00 88.25 117 GLN A O 1
ATOM 949 N N . LYS A 1 118 ? -6.590 -0.924 16.351 1.00 88.69 118 LYS A N 1
ATOM 950 C CA . LYS A 1 118 ? -7.091 -2.189 16.916 1.00 88.69 118 LYS A CA 1
ATOM 951 C C . LYS A 1 118 ? -6.379 -2.554 18.212 1.00 88.69 118 LYS A C 1
ATOM 953 O O . LYS A 1 118 ? -7.031 -2.976 19.166 1.00 88.69 118 LYS A O 1
ATOM 958 N N . HIS A 1 119 ? -5.062 -2.367 18.275 1.00 89.75 119 HIS A N 1
ATOM 959 C CA . HIS A 1 119 ? -4.293 -2.596 19.493 1.00 89.75 119 HIS A CA 1
ATOM 960 C C . HIS A 1 119 ? -4.767 -1.684 20.633 1.00 89.75 119 HIS A C 1
ATOM 962 O O . HIS A 1 119 ? -4.977 -2.157 21.751 1.00 89.75 119 HIS A O 1
ATOM 968 N N . ASN A 1 120 ? -5.007 -0.401 20.352 1.00 88.75 120 ASN A N 1
ATOM 969 C CA . ASN A 1 120 ? -5.547 0.540 21.334 1.00 88.75 120 ASN A CA 1
ATOM 970 C C . ASN A 1 120 ? -6.952 0.133 21.804 1.00 88.75 120 ASN A C 1
ATOM 972 O O . ASN A 1 120 ? -7.223 0.143 23.004 1.00 88.75 120 ASN A O 1
ATOM 976 N N . THR A 1 121 ? -7.834 -0.297 20.897 1.00 88.38 121 THR A N 1
ATOM 977 C CA . THR A 1 121 ? -9.166 -0.806 21.265 1.00 88.38 121 THR A CA 1
ATOM 978 C C . THR A 1 121 ? -9.078 -2.046 22.155 1.00 88.38 121 THR A C 1
ATOM 980 O O . THR A 1 121 ? -9.781 -2.123 23.160 1.00 88.38 121 THR A O 1
ATOM 983 N N . ILE A 1 122 ? -8.202 -3.003 21.831 1.00 90.81 122 ILE A N 1
ATOM 984 C CA . ILE A 1 122 ? -7.977 -4.200 22.657 1.00 90.81 122 ILE A CA 1
ATOM 985 C C . ILE A 1 122 ? -7.498 -3.808 24.056 1.00 90.81 122 ILE A C 1
ATOM 987 O O . ILE A 1 122 ? -7.965 -4.374 25.043 1.00 90.81 122 ILE A O 1
ATOM 991 N N . GLU A 1 123 ? -6.589 -2.841 24.157 1.00 95.12 123 GLU A N 1
ATOM 992 C CA . GLU A 1 123 ? -6.070 -2.395 25.447 1.00 95.12 123 GLU A CA 1
ATOM 993 C C . GLU A 1 123 ? -7.145 -1.683 26.282 1.00 95.12 123 GLU A C 1
ATOM 995 O O . GLU A 1 123 ? -7.285 -1.976 27.469 1.00 95.12 123 GLU A O 1
ATOM 1000 N N . ASN A 1 124 ? -7.988 -0.854 25.659 1.00 89.69 124 ASN A N 1
ATOM 1001 C CA . ASN A 1 124 ? -9.145 -0.242 26.321 1.00 89.69 124 ASN A CA 1
ATOM 1002 C C . ASN A 1 124 ? -10.135 -1.301 26.830 1.00 89.69 124 ASN A C 1
ATOM 1004 O O . ASN A 1 124 ? -10.611 -1.214 27.961 1.00 89.69 124 ASN A O 1
ATOM 1008 N N . LEU A 1 125 ? -10.414 -2.337 26.030 1.00 92.75 125 LEU A N 1
ATOM 1009 C CA . LEU A 1 125 ? -11.278 -3.446 26.445 1.00 92.75 125 LEU A CA 1
ATOM 1010 C C . LEU A 1 125 ? -10.670 -4.239 27.606 1.00 92.75 125 LEU A C 1
ATOM 1012 O O . LEU A 1 125 ? -11.388 -4.596 28.534 1.00 92.75 125 LEU A O 1
ATOM 1016 N N . ARG A 1 126 ? -9.353 -4.477 27.609 1.00 94.38 126 ARG A N 1
ATOM 1017 C CA . ARG A 1 126 ? -8.661 -5.117 28.742 1.00 94.38 126 ARG A CA 1
ATOM 1018 C C . ARG A 1 126 ? -8.766 -4.288 30.015 1.00 94.38 126 ARG A C 1
ATOM 1020 O O . ARG A 1 126 ? -9.018 -4.848 31.077 1.00 94.38 126 ARG A O 1
ATOM 1027 N N . GLN A 1 127 ? -8.588 -2.971 29.919 1.00 95.62 127 GLN A N 1
ATOM 1028 C CA . GLN A 1 127 ? -8.745 -2.065 31.059 1.00 95.62 127 GLN A CA 1
ATOM 1029 C C . GLN A 1 127 ? -10.183 -2.069 31.581 1.00 95.62 127 GLN A C 1
ATOM 1031 O O . GLN A 1 127 ? -10.391 -2.148 32.789 1.00 95.62 127 GLN A O 1
ATOM 1036 N N . TYR A 1 128 ? -11.166 -2.053 30.679 1.00 95.38 128 TYR A N 1
ATOM 1037 C CA . TYR A 1 128 ? -12.579 -2.152 31.031 1.00 95.38 128 TYR A CA 1
ATOM 1038 C C . TYR A 1 128 ? -12.909 -3.476 31.732 1.00 95.38 128 TYR A C 1
ATOM 1040 O O . TYR A 1 128 ? -13.514 -3.463 32.801 1.00 95.38 128 TYR A O 1
ATOM 1048 N N . VAL A 1 129 ? -12.452 -4.614 31.193 1.00 95.94 129 VAL A N 1
ATOM 1049 C CA . VAL A 1 129 ? -12.615 -5.932 31.830 1.00 95.94 129 VAL A CA 1
ATOM 1050 C C . VAL A 1 129 ? -11.971 -5.943 33.211 1.00 95.94 129 VAL A C 1
ATOM 1052 O O . VAL A 1 129 ? -12.620 -6.340 34.168 1.00 95.94 129 VAL A O 1
ATOM 1055 N N . LYS A 1 130 ? -10.749 -5.424 33.354 1.00 97.81 130 LYS A N 1
ATOM 1056 C CA . LYS A 1 130 ? -10.073 -5.333 34.653 1.00 97.81 130 LYS A CA 1
ATOM 1057 C C . LYS A 1 130 ? -10.843 -4.469 35.660 1.00 97.81 130 LYS A C 1
ATOM 1059 O O . LYS A 1 130 ? -10.883 -4.794 36.842 1.00 97.81 130 LYS A O 1
ATOM 1064 N N . ALA A 1 131 ? -11.464 -3.378 35.210 1.00 96.50 131 ALA A N 1
ATOM 1065 C CA . ALA A 1 131 ? -12.317 -2.549 36.060 1.00 96.50 131 ALA A CA 1
ATOM 1066 C C . ALA A 1 131 ? -13.585 -3.299 36.501 1.00 96.50 131 ALA A C 1
ATOM 1068 O O . ALA A 1 131 ? -13.993 -3.189 37.656 1.00 96.50 131 ALA A O 1
ATOM 1069 N N . LEU A 1 132 ? -14.184 -4.098 35.610 1.00 96.44 132 LEU A N 1
ATOM 1070 C CA . LEU A 1 132 ? -15.305 -4.973 35.958 1.00 96.44 132 LEU A CA 1
ATOM 1071 C C . LEU A 1 132 ? -14.893 -6.073 36.942 1.00 96.44 132 LEU A C 1
ATOM 1073 O O . LEU A 1 132 ? -15.597 -6.283 37.924 1.00 96.44 132 LEU A O 1
ATOM 1077 N N . GLU A 1 133 ? -13.754 -6.730 36.718 1.00 94.94 133 GLU A N 1
ATOM 1078 C CA . GLU A 1 133 ? -13.189 -7.731 37.634 1.00 94.94 133 GLU A CA 1
ATOM 1079 C C . GLU A 1 133 ? -12.957 -7.134 39.026 1.00 94.94 133 GLU A C 1
ATOM 1081 O O . GLU A 1 133 ? -13.373 -7.725 40.017 1.00 94.94 133 GLU A O 1
ATOM 1086 N N . SER A 1 134 ? -12.382 -5.928 39.100 1.00 97.69 134 SER A N 1
ATOM 1087 C CA . SER A 1 134 ? -12.183 -5.208 40.364 1.00 97.69 134 SER A CA 1
ATOM 1088 C C . SER A 1 134 ? -13.504 -4.895 41.071 1.00 97.69 134 SER A C 1
ATOM 1090 O O . SER A 1 134 ? -13.572 -4.961 42.294 1.00 97.69 134 SER A O 1
ATOM 1092 N N . LYS A 1 135 ? -14.561 -4.558 40.322 1.00 97.56 135 LYS A N 1
ATOM 1093 C CA . LYS A 1 135 ? -15.888 -4.282 40.888 1.00 97.56 135 LYS A CA 1
ATOM 1094 C C . LYS A 1 135 ? -16.590 -5.556 41.369 1.00 97.56 135 LYS A C 1
ATOM 1096 O O . LYS A 1 135 ? -17.316 -5.523 42.360 1.00 97.56 135 LYS A O 1
ATOM 1101 N N . LEU A 1 136 ? -16.395 -6.680 40.678 1.00 96.25 136 LEU A N 1
ATOM 1102 C CA . LEU A 1 136 ? -16.884 -7.988 41.124 1.00 96.25 136 LEU A CA 1
ATOM 1103 C C . LEU A 1 136 ? -16.177 -8.425 42.407 1.00 96.25 136 LEU A C 1
ATOM 1105 O O . LEU A 1 136 ? -16.841 -8.852 43.344 1.00 96.25 136 LEU A O 1
ATOM 1109 N N . GLU A 1 137 ? -14.862 -8.236 42.479 1.00 96.69 137 GLU A N 1
ATOM 1110 C CA . GLU A 1 137 ? -14.066 -8.499 43.680 1.00 96.69 137 GLU A CA 1
ATOM 1111 C C . GLU A 1 137 ? -14.514 -7.641 44.873 1.00 96.69 137 GLU A C 1
ATOM 1113 O O . GLU A 1 137 ? -14.667 -8.156 45.976 1.00 96.69 137 GLU A O 1
ATOM 1118 N N . GLU A 1 138 ? -14.827 -6.360 44.649 1.00 96.81 138 GLU A N 1
ATOM 1119 C CA . GLU A 1 138 ? -15.360 -5.467 45.688 1.00 96.81 138 GLU A CA 1
ATOM 1120 C C . GLU A 1 138 ? -16.754 -5.888 46.186 1.00 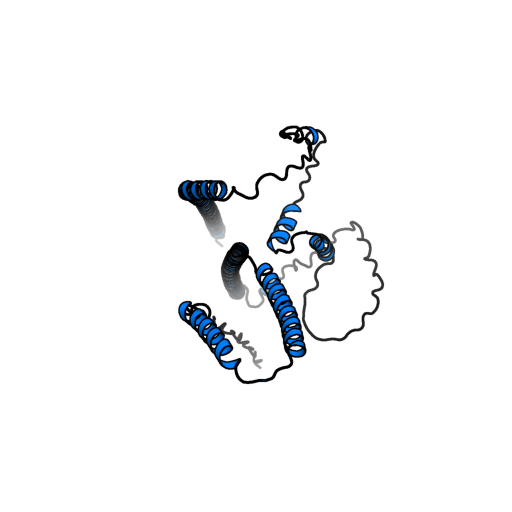96.81 138 GLU A C 1
ATOM 1122 O O . GLU A 1 138 ? -17.049 -5.786 47.375 1.00 96.81 138 GLU A O 1
ATOM 1127 N N . THR A 1 139 ? -17.628 -6.355 45.288 1.00 97.25 139 THR A N 1
ATOM 1128 C CA . THR A 1 139 ? -19.040 -6.635 45.614 1.00 97.25 139 THR A CA 1
ATOM 1129 C C . THR A 1 139 ? -19.299 -8.054 46.112 1.00 97.25 139 THR A C 1
ATOM 1131 O O . THR A 1 139 ? -20.186 -8.248 46.941 1.00 97.25 139 THR A O 1
ATOM 1134 N N . LEU A 1 140 ? -18.555 -9.043 45.614 1.00 95.75 140 LEU A N 1
ATOM 1135 C CA . LEU A 1 140 ? -18.756 -10.469 45.898 1.00 95.75 140 LEU A CA 1
ATOM 1136 C C . LEU A 1 140 ? -17.589 -11.102 46.679 1.00 95.75 140 LEU A C 1
ATOM 1138 O O . LEU A 1 140 ? -17.701 -12.255 47.092 1.00 95.75 140 LEU A O 1
ATOM 1142 N N . GLY A 1 141 ? -16.498 -10.364 46.910 1.00 95.81 141 GLY A N 1
ATOM 1143 C CA . GLY A 1 141 ? -15.283 -10.859 47.563 1.00 95.81 141 GLY A CA 1
ATOM 1144 C C . GLY A 1 141 ? -14.332 -11.588 46.607 1.00 95.81 141 GLY A C 1
ATOM 1145 O O . GLY A 1 141 ? -14.628 -11.766 45.427 1.00 95.81 141 GLY A O 1
ATOM 1146 N N . GLU A 1 142 ? -13.174 -12.027 47.112 1.00 94.25 142 GLU A N 1
ATOM 1147 C CA . GLU A 1 142 ? -12.108 -12.675 46.317 1.00 94.25 142 GLU A CA 1
ATOM 1148 C C . GLU A 1 142 ? -12.570 -13.972 45.613 1.00 94.25 142 GLU A C 1
ATOM 1150 O O . GLU A 1 142 ? -12.071 -14.310 44.535 1.00 94.25 142 GLU A O 1
ATOM 1155 N N . ASP A 1 143 ? -13.588 -14.641 46.163 1.00 94.75 143 ASP A N 1
ATOM 1156 C CA . ASP A 1 143 ? -14.116 -15.924 45.678 1.00 94.75 143 ASP A CA 1
ATOM 1157 C C . ASP A 1 143 ? -15.096 -15.778 44.497 1.00 94.75 143 ASP A C 1
ATOM 1159 O O . ASP A 1 143 ? -15.627 -16.771 43.997 1.00 94.75 143 ASP A O 1
ATOM 1163 N N . TRP A 1 144 ? -15.343 -14.559 43.994 1.00 94.62 144 TRP A N 1
ATOM 1164 C CA . TRP A 1 144 ? -16.320 -14.295 42.922 1.00 94.62 144 TRP A CA 1
ATOM 1165 C C . TRP A 1 144 ? -16.117 -15.167 41.669 1.00 94.62 144 TRP A C 1
ATOM 1167 O O . TRP A 1 144 ? -17.076 -15.533 40.986 1.00 94.62 144 TRP A O 1
ATOM 1177 N N . LYS A 1 145 ? -14.868 -15.549 41.383 1.00 91.94 145 LYS A N 1
ATOM 1178 C CA . LYS A 1 145 ? -14.504 -16.404 40.244 1.00 91.94 145 LYS A CA 1
ATOM 1179 C C . LYS A 1 145 ? -15.088 -17.813 40.351 1.00 91.94 145 LYS A C 1
ATOM 1181 O O . LYS A 1 145 ? -15.387 -18.409 39.320 1.00 91.94 145 LYS A O 1
ATOM 1186 N N . GLU A 1 146 ? -15.274 -18.330 41.565 1.00 91.94 146 GLU A N 1
ATOM 1187 C CA . GLU A 1 146 ? -15.858 -19.657 41.802 1.00 91.94 146 GLU A CA 1
ATOM 1188 C C . GLU A 1 146 ? -17.362 -19.676 41.500 1.00 91.94 146 GLU A C 1
ATOM 1190 O O . GLU A 1 146 ? -17.892 -20.669 41.003 1.00 91.94 146 GLU A O 1
ATOM 1195 N N . TYR A 1 147 ? -18.043 -18.548 41.710 1.00 86.69 147 TYR A N 1
ATOM 1196 C CA . TYR A 1 147 ? -19.464 -18.384 41.389 1.00 86.69 147 TYR A CA 1
ATOM 1197 C C . TYR A 1 147 ? -19.708 -18.109 39.898 1.00 86.69 147 TYR A C 1
ATOM 1199 O O . TYR A 1 147 ? -20.797 -18.367 39.386 1.00 86.69 147 TYR A O 1
ATOM 1207 N N . CYS A 1 148 ? -18.693 -17.612 39.183 1.00 82.25 148 CYS A N 1
ATOM 1208 C CA . CYS A 1 148 ? -18.747 -17.287 37.757 1.00 82.25 148 CYS A CA 1
ATOM 1209 C C . CYS A 1 148 ? -18.091 -18.346 36.858 1.00 82.25 148 CYS A C 1
ATOM 1211 O O . CYS A 1 148 ? -17.626 -18.006 35.767 1.00 82.25 148 CYS A O 1
ATOM 1213 N N . VAL A 1 149 ? -18.076 -19.621 37.267 1.00 79.69 149 VAL A N 1
ATOM 1214 C CA . VAL A 1 149 ? -17.695 -20.736 36.383 1.00 79.69 149 VAL A CA 1
ATOM 1215 C C . VAL A 1 149 ? -18.748 -20.867 35.280 1.00 79.69 149 VAL A C 1
ATOM 1217 O O . VAL A 1 149 ? -19.669 -21.680 35.331 1.00 79.69 149 VAL A O 1
ATOM 1220 N N . LEU A 1 150 ? -18.625 -20.013 34.268 1.00 72.50 150 LEU A N 1
ATOM 1221 C CA . LEU A 1 150 ? -19.327 -20.167 33.013 1.00 72.50 150 LEU A CA 1
ATOM 1222 C C . LEU A 1 150 ? -18.807 -21.466 32.386 1.00 72.50 150 LEU A C 1
ATOM 1224 O O . LEU A 1 150 ? -17.587 -21.639 32.298 1.00 72.50 150 LEU A O 1
ATOM 1228 N N . PRO A 1 151 ? -19.691 -22.392 31.977 1.00 75.00 151 PRO A N 1
ATOM 1229 C CA . PRO A 1 151 ? -19.259 -23.586 31.268 1.00 75.00 151 PRO A CA 1
ATOM 1230 C C . PRO A 1 151 ? -18.403 -23.155 30.077 1.00 75.00 151 PRO A C 1
ATOM 1232 O O . PRO A 1 151 ? -18.814 -22.279 29.313 1.00 75.00 151 PRO A O 1
ATOM 1235 N N . ASP A 1 152 ? -17.198 -23.727 29.960 1.00 63.41 152 ASP A N 1
ATOM 1236 C CA . ASP A 1 152 ? -16.267 -23.403 28.879 1.00 63.41 152 ASP A CA 1
ATOM 1237 C C . ASP A 1 152 ? -17.038 -23.484 27.550 1.00 63.41 152 ASP A C 1
ATOM 1239 O O . ASP A 1 152 ? -17.571 -24.553 27.227 1.00 63.41 152 ASP A O 1
ATOM 1243 N N . PRO A 1 153 ? -17.137 -22.395 26.765 1.00 64.12 153 PRO A N 1
ATOM 1244 C CA . PRO A 1 153 ? -17.850 -22.425 25.493 1.00 64.12 153 PRO A CA 1
ATOM 1245 C C . PRO A 1 153 ? -17.236 -23.433 24.508 1.00 64.12 153 PRO A C 1
ATOM 1247 O O . PRO A 1 153 ? -17.879 -23.796 23.526 1.00 64.12 153 PRO A O 1
ATOM 1250 N N . ARG A 1 154 ? -16.015 -23.928 24.766 1.00 62.22 154 ARG A N 1
ATOM 1251 C CA . ARG A 1 154 ? -15.379 -25.017 24.006 1.00 62.22 154 ARG A CA 1
ATOM 1252 C C . ARG A 1 154 ? -15.777 -26.423 24.478 1.00 62.22 154 ARG A C 1
ATOM 1254 O O . ARG A 1 154 ? -15.477 -27.387 23.780 1.00 62.22 154 ARG A O 1
ATOM 1261 N N . GLY A 1 155 ? -16.422 -26.547 25.639 1.00 54.12 155 GLY A N 1
ATOM 1262 C CA . GLY A 1 155 ? -16.807 -27.810 26.280 1.00 54.12 155 GLY A CA 1
ATOM 1263 C C . GLY A 1 155 ? -18.231 -28.284 25.976 1.00 54.12 155 GLY A C 1
ATOM 1264 O O . GLY A 1 155 ? -18.553 -29.443 26.240 1.00 54.12 155 GLY A O 1
ATOM 1265 N N . ALA A 1 156 ? -19.080 -27.443 25.377 1.00 53.88 156 ALA A N 1
ATOM 1266 C CA . ALA A 1 156 ? -20.344 -27.893 24.802 1.00 53.88 156 ALA A CA 1
ATOM 1267 C C . ALA A 1 156 ? -20.030 -28.680 23.525 1.00 53.88 156 ALA A C 1
ATOM 1269 O O . ALA A 1 156 ? -19.838 -28.117 22.449 1.00 53.88 156 ALA A O 1
ATOM 1270 N N . GLY A 1 157 ? -19.887 -29.996 23.679 1.00 54.69 157 GLY A N 1
ATOM 1271 C CA . GLY A 1 157 ? -19.602 -30.920 22.597 1.00 54.69 157 GLY A CA 1
ATOM 1272 C C . GLY A 1 157 ? -20.593 -30.755 21.452 1.00 54.69 157 GLY A C 1
ATOM 1273 O O . GLY A 1 157 ? -21.672 -31.344 21.468 1.00 54.69 157 GLY A O 1
ATOM 1274 N N . ASN A 1 158 ? -20.172 -30.033 20.413 1.00 52.59 158 ASN A N 1
ATOM 1275 C CA . ASN A 1 158 ? -20.669 -30.210 19.061 1.00 52.59 158 ASN A CA 1
ATOM 1276 C C . ASN A 1 158 ? -20.291 -31.631 18.629 1.00 52.59 158 ASN A C 1
ATOM 1278 O O . ASN A 1 158 ? -19.332 -31.860 17.893 1.00 52.59 158 ASN A O 1
ATOM 1282 N N . THR A 1 159 ? -21.075 -32.603 19.089 1.00 50.34 159 THR A N 1
ATOM 1283 C CA . THR A 1 159 ? -21.330 -33.840 18.362 1.00 50.34 159 THR A CA 1
ATOM 1284 C C . THR A 1 159 ? -22.069 -33.437 17.090 1.00 50.34 159 THR A C 1
ATOM 1286 O O . THR A 1 159 ? -23.276 -33.590 16.948 1.00 50.34 159 THR A O 1
ATOM 1289 N N . CYS A 1 160 ? -21.323 -32.841 16.159 1.00 46.47 160 CYS A N 1
ATOM 1290 C CA . CYS A 1 160 ? -21.735 -32.708 14.778 1.00 46.47 160 CYS A CA 1
ATOM 1291 C C . CYS A 1 160 ? -21.852 -34.145 14.266 1.00 46.47 160 CYS A C 1
ATOM 1293 O O . CYS A 1 160 ? -20.847 -34.831 14.064 1.00 46.47 160 CYS A O 1
ATOM 1295 N N . GLY A 1 161 ? -23.084 -34.651 14.237 1.00 46.56 161 GLY A N 1
ATOM 1296 C CA . GLY A 1 161 ? -23.373 -36.039 13.926 1.00 46.56 161 GLY A CA 1
ATOM 1297 C C . GLY A 1 161 ? -22.801 -36.421 12.567 1.00 46.56 161 GLY A C 1
ATOM 1298 O O . GLY A 1 161 ? -23.044 -35.726 11.593 1.00 46.56 161 GLY A O 1
ATOM 1299 N N . ASN A 1 162 ? -22.037 -37.514 12.539 1.00 51.19 162 ASN A N 1
ATOM 1300 C CA . ASN A 1 162 ? -21.936 -38.551 11.501 1.00 51.19 162 ASN A CA 1
ATOM 1301 C C . ASN A 1 162 ? -22.248 -38.190 10.029 1.00 51.19 162 ASN A C 1
ATOM 1303 O O . ASN A 1 162 ? -22.755 -39.032 9.290 1.00 51.19 162 ASN A O 1
ATOM 1307 N N . ALA A 1 163 ? -21.915 -36.995 9.553 1.00 54.75 163 ALA A N 1
ATOM 1308 C CA . ALA A 1 163 ? -22.000 -36.643 8.147 1.00 54.75 163 ALA A CA 1
ATOM 1309 C C . ALA A 1 163 ? -20.641 -36.916 7.496 1.00 54.75 163 ALA A C 1
ATOM 1311 O O . ALA A 1 163 ? -19.772 -36.056 7.429 1.00 54.75 163 ALA A O 1
ATOM 1312 N N . THR A 1 164 ? -20.513 -38.147 7.001 1.00 56.47 164 THR A N 1
ATOM 1313 C CA . THR A 1 164 ? -19.534 -38.603 6.002 1.00 56.47 164 THR A CA 1
ATOM 1314 C C . THR A 1 164 ? -18.062 -38.585 6.453 1.00 56.47 164 THR A C 1
ATOM 1316 O O . THR A 1 164 ? -17.440 -37.525 6.508 1.00 56.47 164 THR A O 1
ATOM 1319 N N . PRO A 1 165 ? -17.428 -39.748 6.715 1.00 57.91 165 PRO A N 1
ATOM 1320 C CA . PRO A 1 165 ? -15.985 -39.787 6.907 1.00 57.91 165 PRO A CA 1
ATOM 1321 C C . PRO A 1 165 ? -15.312 -39.321 5.612 1.00 57.91 165 PRO A C 1
ATOM 1323 O O . PRO A 1 165 ? -15.364 -40.012 4.592 1.00 57.91 165 PRO A O 1
ATOM 1326 N N . LEU A 1 166 ? -14.684 -38.144 5.650 1.00 61.88 166 LEU A N 1
ATOM 1327 C CA . LEU A 1 166 ? -13.783 -37.699 4.590 1.00 61.88 166 LEU A CA 1
ATOM 1328 C C . LEU A 1 166 ? -12.795 -38.842 4.289 1.00 61.88 166 LEU A C 1
ATOM 1330 O O . LEU A 1 166 ? -12.242 -39.432 5.229 1.00 61.88 166 LEU A O 1
ATOM 1334 N N . PRO A 1 167 ? -12.585 -39.204 3.009 1.00 64.69 167 PRO A N 1
ATOM 1335 C CA . PRO A 1 167 ? -11.689 -40.290 2.648 1.00 64.69 167 PRO A CA 1
ATOM 1336 C C . PRO A 1 167 ? -10.312 -40.006 3.241 1.00 64.69 167 PRO A C 1
ATOM 1338 O O . PRO A 1 167 ? -9.730 -38.946 3.005 1.00 64.69 167 PRO A O 1
ATOM 1341 N N . LYS A 1 168 ? -9.807 -40.956 4.039 1.00 66.00 168 LYS A N 1
ATOM 1342 C CA . LYS A 1 168 ? -8.487 -40.860 4.669 1.00 66.00 168 LYS A CA 1
ATOM 1343 C C . LYS A 1 168 ? -7.470 -40.446 3.599 1.00 66.00 168 LYS A C 1
ATOM 1345 O O . LYS A 1 168 ? -7.389 -41.135 2.575 1.00 66.00 168 LYS A O 1
ATOM 1350 N N . PRO A 1 169 ? -6.709 -39.355 3.796 1.00 58.50 169 PRO A N 1
ATOM 1351 C CA . PRO A 1 169 ? -5.688 -38.961 2.842 1.00 58.50 169 PRO A CA 1
ATOM 1352 C C . PRO A 1 169 ? -4.736 -40.143 2.667 1.00 58.50 169 PRO A C 1
ATOM 1354 O O . PRO A 1 169 ? -4.119 -40.608 3.627 1.00 58.50 169 PRO A O 1
ATOM 1357 N N . LYS A 1 170 ? -4.667 -40.684 1.444 1.00 58.12 170 LYS A N 1
ATOM 1358 C CA . LYS A 1 170 ? -3.697 -41.721 1.093 1.00 58.12 170 LYS A CA 1
ATOM 1359 C C . LYS A 1 170 ? -2.318 -41.113 1.312 1.00 58.12 170 LYS A C 1
ATOM 1361 O O . LYS A 1 170 ? -1.876 -40.289 0.514 1.00 58.12 170 LYS A O 1
ATOM 1366 N N . LEU A 1 171 ? -1.664 -41.507 2.403 1.00 53.25 171 LEU A N 1
ATOM 1367 C CA . LEU A 1 171 ? -0.250 -41.257 2.643 1.00 53.25 171 LEU A CA 1
ATOM 1368 C C . LEU A 1 171 ? 0.512 -41.919 1.497 1.00 53.25 171 LEU A C 1
ATOM 1370 O O . LEU A 1 171 ? 0.760 -43.123 1.487 1.00 53.25 171 LEU A O 1
ATOM 1374 N N . ARG A 1 172 ? 0.794 -41.127 0.466 1.00 59.75 172 ARG A N 1
ATOM 1375 C CA . ARG A 1 172 ? 1.680 -41.524 -0.618 1.00 59.75 172 ARG A CA 1
ATOM 1376 C C . ARG A 1 172 ? 3.062 -41.728 0.021 1.00 59.75 172 ARG A C 1
ATOM 1378 O O . ARG A 1 172 ? 3.479 -40.851 0.779 1.00 59.75 172 ARG A O 1
ATOM 1385 N N . PRO A 1 173 ? 3.765 -42.846 -0.229 1.00 50.19 173 PRO A N 1
ATOM 1386 C CA . PRO A 1 173 ? 5.103 -43.047 0.310 1.00 50.19 173 PRO A CA 1
ATOM 1387 C C . PRO A 1 173 ? 6.029 -41.966 -0.256 1.00 50.19 173 PRO A C 1
ATOM 1389 O O . PRO A 1 173 ? 6.390 -41.996 -1.433 1.00 50.19 173 PRO A O 1
ATOM 1392 N N . SER A 1 174 ? 6.363 -40.973 0.565 1.00 48.06 174 SER A N 1
ATOM 1393 C CA . SER A 1 174 ? 7.363 -39.966 0.237 1.00 48.06 174 SER A CA 1
ATOM 1394 C C . SER A 1 174 ? 8.720 -40.650 0.151 1.00 48.06 174 SER A C 1
ATOM 1396 O O . SER A 1 174 ? 9.235 -41.167 1.144 1.00 48.06 174 SER A O 1
ATOM 1398 N N . ALA A 1 175 ? 9.293 -40.662 -1.051 1.00 44.00 175 ALA A N 1
ATOM 1399 C CA . ALA A 1 175 ? 10.677 -41.041 -1.255 1.00 44.00 175 ALA A CA 1
ATOM 1400 C C . ALA A 1 175 ? 11.576 -40.132 -0.404 1.00 44.00 175 ALA A C 1
ATOM 1402 O O . ALA A 1 175 ? 11.462 -38.906 -0.407 1.00 44.00 175 ALA A O 1
ATOM 1403 N N . SER A 1 176 ? 12.444 -40.781 0.361 1.00 46.78 176 SER A N 1
ATOM 1404 C CA . SER A 1 176 ? 13.426 -40.194 1.258 1.00 46.78 176 SER A CA 1
ATOM 1405 C C . SER A 1 176 ? 14.382 -39.268 0.499 1.00 46.78 176 SER A C 1
ATOM 1407 O O . SER A 1 176 ? 15.323 -39.730 -0.140 1.00 46.78 176 SER A O 1
ATOM 1409 N N . ILE A 1 177 ? 14.182 -37.953 0.602 1.00 46.28 177 ILE A N 1
ATOM 1410 C CA . ILE A 1 177 ? 15.230 -36.971 0.311 1.00 46.28 177 ILE A CA 1
ATOM 1411 C C . ILE A 1 177 ? 15.876 -36.616 1.647 1.00 46.28 177 ILE A C 1
ATOM 1413 O O . ILE A 1 177 ? 15.437 -35.734 2.381 1.00 46.28 177 ILE A O 1
ATOM 1417 N N . LYS A 1 178 ? 16.931 -37.361 1.984 1.00 49.81 178 LYS A N 1
ATOM 1418 C CA . LYS A 1 178 ? 17.903 -36.946 2.993 1.00 49.81 178 LYS A CA 1
ATOM 1419 C C . LYS A 1 178 ? 18.722 -35.796 2.405 1.00 49.81 178 LYS A C 1
ATOM 1421 O O . LYS A 1 178 ? 19.619 -36.037 1.603 1.00 49.81 178 LYS A O 1
ATOM 1426 N N . ARG A 1 179 ? 18.473 -34.559 2.831 1.00 42.00 179 ARG A N 1
ATOM 1427 C CA . ARG A 1 179 ? 19.514 -33.523 2.840 1.00 42.00 179 ARG A CA 1
ATOM 1428 C C . ARG A 1 179 ? 19.286 -32.553 3.989 1.00 42.00 179 ARG A C 1
ATOM 1430 O O . ARG A 1 179 ? 18.165 -32.315 4.419 1.00 42.00 179 ARG A O 1
ATOM 1437 N N . ALA A 1 180 ? 20.404 -32.148 4.564 1.00 40.41 180 ALA A N 1
ATOM 1438 C CA . ALA A 1 180 ? 20.541 -31.669 5.920 1.00 40.41 180 ALA A CA 1
ATOM 1439 C C . ALA A 1 180 ? 19.800 -30.354 6.208 1.00 40.41 180 ALA A C 1
ATOM 1441 O O . ALA A 1 180 ? 19.861 -29.399 5.445 1.00 40.41 180 ALA A O 1
ATOM 1442 N N . SER A 1 181 ? 19.161 -30.332 7.379 1.00 45.78 181 SER A N 1
ATOM 1443 C CA . SER A 1 181 ? 19.298 -29.312 8.425 1.00 45.78 181 SER A CA 1
ATOM 1444 C C . SER A 1 181 ? 20.104 -28.057 8.048 1.00 45.78 181 SER A C 1
ATOM 1446 O O . SER A 1 181 ? 21.330 -28.120 7.955 1.00 45.78 181 SER A O 1
ATOM 1448 N N . ARG A 1 182 ? 19.426 -26.902 7.976 1.00 49.47 182 ARG A N 1
ATOM 1449 C CA . ARG A 1 182 ? 19.462 -25.870 9.034 1.00 49.47 182 ARG A CA 1
ATOM 1450 C C . ARG A 1 182 ? 18.472 -24.724 8.745 1.00 49.47 182 ARG A C 1
ATOM 1452 O O . ARG A 1 182 ? 18.627 -23.983 7.792 1.00 49.47 182 ARG A O 1
ATOM 1459 N N . HIS A 1 183 ? 17.510 -24.580 9.659 1.00 45.72 183 HIS A N 1
ATOM 1460 C CA . HIS A 1 183 ? 16.972 -23.310 10.172 1.00 45.72 183 HIS A CA 1
ATOM 1461 C C . HIS A 1 183 ? 16.324 -22.291 9.203 1.00 45.72 183 HIS A C 1
ATOM 1463 O O . HIS A 1 183 ? 16.955 -21.328 8.789 1.00 45.72 183 HIS A O 1
ATOM 1469 N N . SER A 1 184 ? 15.001 -22.391 9.032 1.00 42.38 184 SER A N 1
ATOM 1470 C CA . SER A 1 184 ? 14.081 -21.243 9.160 1.00 42.38 184 SER A CA 1
ATOM 1471 C C . SER A 1 184 ? 12.626 -21.728 9.251 1.00 42.38 184 SER A C 1
ATOM 1473 O O . SER A 1 184 ? 12.198 -22.638 8.546 1.00 42.38 184 SER A O 1
ATOM 1475 N N . HIS A 1 185 ? 11.881 -21.177 10.211 1.00 49.19 185 HIS A N 1
ATOM 1476 C CA . HIS A 1 185 ? 10.462 -21.450 10.427 1.00 49.19 185 HIS A CA 1
ATOM 1477 C C . HIS A 1 185 ? 9.633 -20.881 9.273 1.00 49.19 185 HIS A C 1
ATOM 1479 O O . HIS A 1 185 ? 9.535 -19.665 9.132 1.00 49.19 185 HIS A O 1
ATOM 1485 N N . THR A 1 186 ? 8.967 -21.746 8.513 1.00 43.91 186 THR A N 1
ATOM 1486 C CA . THR A 1 186 ? 7.829 -21.360 7.675 1.00 43.91 186 THR A CA 1
ATOM 1487 C C . THR A 1 186 ? 6.608 -22.167 8.096 1.00 43.91 186 THR A C 1
ATOM 1489 O O . THR A 1 186 ? 6.663 -23.379 8.310 1.00 43.91 186 THR A O 1
ATOM 1492 N N . ARG A 1 187 ? 5.514 -21.434 8.320 1.00 46.72 187 ARG A N 1
ATOM 1493 C CA . ARG A 1 187 ? 4.190 -21.949 8.665 1.00 46.72 187 ARG A CA 1
ATOM 1494 C C . ARG A 1 187 ? 3.747 -22.977 7.625 1.00 46.72 187 ARG A C 1
ATOM 1496 O O . ARG A 1 187 ? 3.888 -22.753 6.429 1.00 46.72 187 ARG A O 1
ATOM 1503 N N . SER A 1 188 ? 3.171 -24.075 8.099 1.00 42.56 188 SER A N 1
ATOM 1504 C CA . SER A 1 188 ? 2.509 -25.081 7.274 1.00 42.56 188 SER A CA 1
ATOM 1505 C C . SER A 1 188 ? 1.376 -24.447 6.462 1.00 42.56 188 SER A C 1
ATOM 1507 O O . SER A 1 188 ? 0.369 -24.027 7.035 1.00 42.56 188 SER A O 1
ATOM 1509 N N . VAL A 1 189 ? 1.548 -24.383 5.144 1.00 46.53 189 VAL A N 1
ATOM 1510 C CA . VAL A 1 189 ? 0.509 -24.001 4.181 1.00 46.53 189 VAL A CA 1
ATOM 1511 C C . VAL A 1 189 ? -0.360 -25.228 3.884 1.00 46.53 189 VAL A C 1
ATOM 1513 O O . VAL A 1 189 ? 0.143 -26.347 3.760 1.00 46.53 189 VAL A O 1
ATOM 1516 N N . SER A 1 190 ? -1.676 -25.022 3.840 1.00 44.91 190 SER A N 1
ATOM 1517 C CA . SER A 1 190 ? -2.687 -26.058 3.623 1.00 44.91 190 SER A CA 1
ATOM 1518 C C . SER A 1 190 ? -2.577 -26.662 2.217 1.00 44.91 190 SER A C 1
ATOM 1520 O O . SER A 1 190 ? -2.308 -25.968 1.243 1.00 44.91 190 SER A O 1
ATOM 1522 N N . VAL A 1 191 ? -2.832 -27.966 2.081 1.00 51.84 191 VAL A N 1
ATOM 1523 C CA . VAL A 1 191 ? -2.744 -28.707 0.803 1.00 51.84 191 VAL A CA 1
ATOM 1524 C C . VAL A 1 191 ? -3.771 -28.223 -0.240 1.00 51.84 191 VAL A C 1
ATOM 1526 O O . VAL A 1 191 ? -3.593 -28.477 -1.430 1.00 51.84 191 VAL A O 1
ATOM 1529 N N . ALA A 1 192 ? -4.810 -27.488 0.174 1.00 53.69 192 ALA A N 1
ATOM 1530 C CA . ALA A 1 192 ? -5.735 -26.822 -0.746 1.00 53.69 192 ALA A CA 1
ATOM 1531 C C . ALA A 1 192 ? -5.064 -25.665 -1.519 1.00 53.69 192 ALA A C 1
ATOM 1533 O O . ALA A 1 192 ? -5.275 -25.544 -2.725 1.00 53.69 192 ALA A O 1
ATOM 1534 N N . ASP A 1 193 ? -4.163 -24.909 -0.880 1.00 50.81 193 ASP A N 1
ATOM 1535 C CA . ASP A 1 193 ? -3.432 -23.800 -1.518 1.00 50.81 193 ASP A CA 1
ATOM 1536 C C . ASP A 1 193 ? -2.373 -24.297 -2.516 1.00 50.81 193 ASP A C 1
ATOM 1538 O O . ASP A 1 193 ? -2.042 -23.621 -3.488 1.00 50.81 193 ASP A O 1
ATOM 1542 N N . ALA A 1 194 ? -1.868 -25.521 -2.333 1.00 53.28 194 ALA A N 1
ATOM 1543 C CA . ALA A 1 194 ? -0.844 -26.096 -3.206 1.00 53.28 194 ALA A CA 1
ATOM 1544 C C . ALA A 1 194 ? -1.367 -26.495 -4.602 1.00 53.28 194 ALA A C 1
ATOM 1546 O O . ALA A 1 194 ? -0.565 -26.649 -5.524 1.00 53.28 194 ALA A O 1
ATOM 1547 N N . ARG A 1 195 ? -2.687 -26.677 -4.783 1.00 54.03 195 ARG A N 1
ATOM 1548 C CA . ARG A 1 195 ? -3.280 -26.847 -6.125 1.00 54.03 195 ARG A CA 1
ATOM 1549 C C . ARG A 1 195 ? -3.491 -25.508 -6.826 1.00 54.03 195 ARG A C 1
ATOM 1551 O O . ARG A 1 195 ? -3.154 -25.419 -8.000 1.00 54.03 195 ARG A O 1
ATOM 1558 N N . SER A 1 196 ? -3.929 -24.486 -6.091 1.00 51.84 196 SER A N 1
ATOM 1559 C CA . SER A 1 196 ? -4.080 -23.116 -6.604 1.00 51.84 196 SER A CA 1
ATOM 1560 C C . SER A 1 196 ? -2.748 -22.551 -7.129 1.00 51.84 196 SER A C 1
ATOM 1562 O O . SER A 1 196 ? -2.681 -21.975 -8.212 1.00 51.84 196 SER A O 1
ATOM 1564 N N . LEU A 1 197 ? -1.635 -22.855 -6.448 1.00 51.59 197 LEU A N 1
ATOM 1565 C CA . LEU A 1 197 ? -0.294 -22.449 -6.887 1.00 51.59 197 LEU A CA 1
ATOM 1566 C C . LEU A 1 197 ? 0.184 -23.092 -8.202 1.00 51.59 197 LEU A C 1
ATOM 1568 O O . LEU A 1 197 ? 1.006 -22.491 -8.887 1.00 51.59 197 LEU A O 1
ATOM 1572 N N . ARG A 1 198 ? -0.309 -24.281 -8.581 1.00 56.50 198 ARG A N 1
ATOM 1573 C CA . ARG A 1 198 ? 0.070 -24.904 -9.866 1.00 56.50 198 ARG A CA 1
ATOM 1574 C C . ARG A 1 198 ? -0.668 -24.317 -11.061 1.00 56.50 198 ARG A C 1
ATOM 1576 O O . ARG A 1 198 ? -0.144 -24.376 -12.166 1.00 56.50 198 ARG A O 1
ATOM 1583 N N . GLU A 1 199 ? -1.857 -23.761 -10.855 1.00 52.91 199 GLU A N 1
ATOM 1584 C CA . GLU A 1 199 ? -2.595 -23.071 -11.918 1.00 52.91 199 GLU A CA 1
ATOM 1585 C C . GLU A 1 199 ? -2.007 -21.670 -12.159 1.00 52.91 199 GLU A C 1
ATOM 1587 O O . GLU A 1 199 ? -1.862 -21.255 -13.311 1.00 52.91 199 GLU A O 1
ATOM 1592 N N . LEU A 1 200 ? -1.513 -21.013 -11.098 1.00 49.16 200 LEU A N 1
ATOM 1593 C CA . LEU A 1 200 ? -0.794 -19.734 -11.177 1.00 49.16 200 LEU A CA 1
ATOM 1594 C C . LEU A 1 200 ? 0.526 -19.813 -11.971 1.00 49.16 200 LEU A C 1
ATOM 1596 O O . LEU A 1 200 ? 0.965 -18.818 -12.538 1.00 49.16 200 LEU A O 1
ATOM 1600 N N . GLU A 1 201 ? 1.150 -20.992 -12.050 1.00 52.91 201 GLU A N 1
ATOM 1601 C CA . GLU A 1 201 ? 2.412 -21.209 -12.778 1.00 52.91 201 GLU A CA 1
ATOM 1602 C C . GLU A 1 201 ? 2.225 -21.213 -14.311 1.00 52.91 201 GLU A C 1
ATOM 1604 O O . GLU A 1 201 ? 3.193 -21.090 -15.060 1.00 52.91 201 GLU A O 1
ATOM 1609 N N . THR A 1 202 ? 0.976 -21.309 -14.787 1.00 54.16 202 THR A N 1
ATOM 1610 C CA . THR A 1 202 ? 0.625 -21.242 -16.219 1.00 54.16 202 THR A CA 1
ATOM 1611 C C . THR A 1 202 ? 0.094 -19.879 -16.667 1.00 54.16 202 THR A C 1
ATOM 1613 O O . THR A 1 202 ? -0.161 -19.688 -17.857 1.00 54.16 202 THR A O 1
ATOM 1616 N N . ALA A 1 203 ? -0.039 -18.914 -15.749 1.00 52.94 203 ALA A N 1
ATOM 1617 C CA . ALA A 1 203 ? -0.377 -17.544 -16.108 1.00 52.94 203 ALA A CA 1
ATOM 1618 C C . ALA A 1 203 ? 0.797 -16.921 -16.882 1.00 52.94 203 ALA A C 1
ATOM 1620 O O . ALA A 1 203 ? 1.925 -16.848 -16.399 1.00 52.94 203 ALA A O 1
ATOM 1621 N N . VAL A 1 204 ? 0.515 -16.495 -18.114 1.00 58.31 204 VAL A N 1
ATOM 1622 C CA . VAL A 1 204 ? 1.477 -15.967 -19.102 1.00 58.31 204 VAL A CA 1
ATOM 1623 C C . VAL A 1 204 ? 2.188 -14.690 -18.623 1.00 58.31 204 VAL A C 1
ATOM 1625 O O . VAL A 1 204 ? 3.205 -14.301 -19.190 1.00 58.31 204 VAL A O 1
ATOM 1628 N N . ASP A 1 205 ? 1.704 -14.075 -17.544 1.00 54.03 205 ASP A N 1
ATOM 1629 C CA . ASP A 1 205 ? 2.204 -12.820 -17.003 1.00 54.03 205 ASP A CA 1
ATOM 1630 C C . ASP A 1 205 ? 2.705 -13.022 -15.562 1.00 54.03 205 ASP A C 1
ATOM 1632 O O . ASP A 1 205 ? 1.927 -13.265 -14.639 1.00 54.03 205 ASP A O 1
ATOM 1636 N N . LYS A 1 206 ? 4.031 -12.977 -15.379 1.00 71.12 206 LYS A N 1
ATOM 1637 C CA . LYS A 1 206 ? 4.714 -13.215 -14.089 1.00 71.12 206 LYS A CA 1
ATOM 1638 C C . LYS A 1 206 ? 4.734 -11.979 -13.185 1.00 71.12 206 LYS A C 1
ATOM 1640 O O . LYS A 1 206 ? 5.447 -11.961 -12.181 1.00 71.12 206 LYS A O 1
ATOM 1645 N N . THR A 1 207 ? 3.998 -10.936 -13.546 1.00 71.00 207 THR A N 1
ATOM 1646 C CA . THR A 1 207 ? 3.885 -9.726 -12.739 1.00 71.00 207 THR A CA 1
ATOM 1647 C C . THR A 1 207 ? 2.940 -9.953 -11.547 1.00 71.00 207 THR A C 1
ATOM 1649 O O . THR A 1 207 ? 1.955 -10.690 -11.661 1.00 71.00 207 THR A O 1
ATOM 1652 N N . PRO A 1 208 ? 3.184 -9.315 -10.385 1.00 64.50 208 PRO A N 1
ATOM 1653 C CA . PRO A 1 208 ? 2.258 -9.351 -9.248 1.00 64.50 208 PRO A CA 1
ATOM 1654 C C . PRO A 1 208 ? 0.844 -8.878 -9.629 1.00 64.50 208 PRO A C 1
ATOM 1656 O O . PRO A 1 208 ? -0.147 -9.423 -9.143 1.00 64.50 208 PRO A O 1
ATOM 1659 N N . ALA A 1 209 ? 0.745 -7.924 -10.562 1.00 67.56 209 ALA A N 1
ATOM 1660 C CA . ALA A 1 209 ? -0.512 -7.466 -11.149 1.00 67.56 209 ALA A CA 1
ATOM 1661 C C . ALA A 1 209 ? -1.226 -8.562 -11.968 1.00 67.56 209 ALA A C 1
ATOM 1663 O O . ALA A 1 209 ? -2.448 -8.703 -11.875 1.00 67.56 209 ALA A O 1
ATOM 1664 N N . GLY A 1 210 ? -0.480 -9.382 -12.719 1.00 71.81 210 GLY A N 1
ATOM 1665 C CA . GLY A 1 210 ? -1.003 -10.568 -13.403 1.00 71.81 210 GLY A CA 1
ATOM 1666 C C . GLY A 1 210 ? -1.572 -11.608 -12.433 1.00 71.81 210 GLY A C 1
ATOM 1667 O O . GLY A 1 210 ? -2.651 -12.153 -12.673 1.00 71.81 210 GLY A O 1
ATOM 1668 N N . ALA A 1 211 ? -0.912 -11.811 -11.287 1.00 67.62 211 ALA A N 1
ATOM 1669 C CA . ALA A 1 211 ? -1.392 -12.703 -10.230 1.00 67.62 211 ALA A CA 1
ATOM 1670 C C . ALA A 1 211 ? -2.689 -12.199 -9.571 1.00 67.62 211 ALA A C 1
ATOM 1672 O O . ALA A 1 211 ? -3.599 -12.991 -9.329 1.00 67.62 211 ALA A O 1
ATOM 1673 N N . LEU A 1 212 ? -2.818 -10.888 -9.330 1.00 72.62 212 LEU A N 1
ATOM 1674 C CA . LEU A 1 212 ? -4.059 -10.298 -8.811 1.00 72.62 212 LEU A CA 1
ATOM 1675 C C . LEU A 1 212 ? -5.209 -10.400 -9.821 1.00 72.62 212 LEU A C 1
ATOM 1677 O O . LEU A 1 212 ? -6.313 -10.793 -9.448 1.00 72.62 212 LEU A O 1
ATOM 1681 N N . ARG A 1 213 ? -4.941 -10.151 -11.109 1.00 74.31 213 ARG A N 1
ATOM 1682 C CA . ARG A 1 213 ? -5.936 -10.307 -12.182 1.00 74.31 213 ARG A CA 1
ATOM 1683 C C . ARG A 1 213 ? -6.405 -11.760 -12.331 1.00 74.31 213 ARG A C 1
ATOM 1685 O O . ARG A 1 213 ? -7.586 -12.001 -12.569 1.00 74.31 213 ARG A O 1
ATOM 1692 N N . ALA A 1 214 ? -5.502 -12.728 -12.157 1.00 72.19 214 ALA A N 1
ATOM 1693 C CA . ALA A 1 214 ? -5.847 -14.149 -12.145 1.00 72.19 214 ALA A CA 1
ATOM 1694 C C . ALA A 1 214 ? -6.738 -14.520 -10.946 1.00 72.19 214 ALA A C 1
ATOM 1696 O O . ALA A 1 214 ? -7.644 -15.335 -11.093 1.00 72.19 214 ALA A O 1
ATOM 1697 N N . LEU A 1 215 ? -6.532 -13.892 -9.783 1.00 65.38 215 LEU A N 1
ATOM 1698 C CA . LEU A 1 215 ? -7.367 -14.097 -8.595 1.00 65.38 215 LEU A CA 1
ATOM 1699 C C . LEU A 1 215 ? -8.743 -13.417 -8.706 1.00 65.38 215 LEU A C 1
ATOM 1701 O O . LEU A 1 215 ? -9.730 -13.968 -8.220 1.00 65.38 215 LEU A O 1
ATOM 1705 N N . GLU A 1 216 ? -8.847 -12.266 -9.378 1.00 68.19 216 GLU A N 1
ATOM 1706 C CA . GLU A 1 216 ? -10.132 -11.590 -9.630 1.00 68.19 216 GLU A CA 1
ATOM 1707 C C . GLU A 1 216 ? -11.033 -12.352 -10.616 1.00 68.19 216 GLU A C 1
ATOM 1709 O O . GLU A 1 216 ? -12.258 -12.295 -10.495 1.00 68.19 216 GLU A O 1
ATOM 1714 N N . GLY A 1 217 ? -10.452 -13.121 -11.543 1.00 53.16 217 GLY A N 1
ATOM 1715 C CA . GLY A 1 217 ? -11.193 -13.949 -12.502 1.00 53.16 217 GLY A CA 1
ATOM 1716 C C . GLY A 1 217 ? -11.826 -15.224 -11.924 1.00 53.16 217 GLY A C 1
ATOM 1717 O O . GLY A 1 217 ? -12.626 -15.854 -12.609 1.00 53.16 217 GLY A O 1
ATOM 1718 N N . ILE A 1 218 ? -11.504 -15.609 -10.680 1.00 55.09 218 ILE A N 1
ATOM 1719 C CA . ILE A 1 218 ? -11.988 -16.851 -10.033 1.00 55.09 218 ILE A CA 1
ATOM 1720 C C . ILE A 1 218 ? -13.175 -16.569 -9.086 1.00 55.09 218 ILE A C 1
ATOM 1722 O O . ILE A 1 218 ? -13.574 -17.407 -8.279 1.00 55.09 218 ILE A O 1
ATOM 1726 N N . ARG A 1 219 ? -13.813 -15.395 -9.186 1.00 47.16 219 ARG A N 1
ATOM 1727 C CA . ARG A 1 219 ? -15.146 -15.221 -8.598 1.00 47.16 219 ARG A CA 1
ATOM 1728 C C . ARG A 1 219 ? -16.156 -16.016 -9.418 1.00 47.16 219 ARG A C 1
ATOM 1730 O O . ARG A 1 219 ? -16.495 -15.634 -10.532 1.00 47.16 219 ARG A O 1
ATOM 1737 N N . GLU A 1 220 ? -16.601 -17.122 -8.827 1.00 47.81 220 GLU A N 1
ATOM 1738 C CA . GLU A 1 220 ? -17.724 -17.970 -9.227 1.00 47.81 220 GLU A CA 1
ATOM 1739 C C . GLU A 1 220 ? -18.883 -17.145 -9.806 1.00 47.81 220 GLU A C 1
ATOM 1741 O O . GLU A 1 220 ? -19.745 -16.628 -9.096 1.00 47.81 220 GLU A O 1
ATOM 1746 N N . LEU A 1 221 ? -18.909 -17.040 -11.132 1.00 42.06 221 LEU A N 1
ATOM 1747 C CA . LEU A 1 221 ? -20.125 -16.805 -11.883 1.00 42.06 221 LEU A CA 1
ATOM 1748 C C . LEU A 1 221 ? -20.705 -18.180 -12.196 1.00 42.06 221 LEU A C 1
ATOM 1750 O O . LEU A 1 221 ? -20.412 -18.784 -13.226 1.00 42.06 221 LEU A O 1
ATOM 1754 N N . ASP A 1 222 ? -21.590 -18.634 -11.315 1.00 42.47 222 ASP A N 1
ATOM 1755 C CA . ASP A 1 222 ? -22.605 -19.654 -11.588 1.00 42.47 222 ASP A CA 1
ATOM 1756 C C . ASP A 1 222 ? -23.650 -19.095 -12.585 1.00 42.47 222 ASP A C 1
ATOM 1758 O O . ASP A 1 222 ? -24.858 -19.072 -12.360 1.00 42.47 222 ASP A O 1
ATOM 1762 N N . SER A 1 223 ? -23.178 -18.581 -13.721 1.00 44.91 223 SER A N 1
ATOM 1763 C CA . SER A 1 223 ? -24.004 -18.179 -14.856 1.00 44.91 223 SER A CA 1
ATOM 1764 C C . SER A 1 223 ? -23.505 -18.929 -16.077 1.00 44.91 223 SER A C 1
ATOM 1766 O O . SER A 1 223 ? -22.676 -18.481 -16.860 1.00 44.91 223 SER A O 1
ATOM 1768 N N . ARG A 1 224 ? -24.022 -20.150 -16.197 1.00 42.47 224 ARG A N 1
ATOM 1769 C CA . ARG A 1 224 ? -23.969 -20.956 -17.410 1.00 42.47 224 ARG A CA 1
ATOM 1770 C C . ARG A 1 224 ? -24.537 -20.120 -18.569 1.00 42.47 224 ARG A C 1
ATOM 1772 O O . ARG A 1 224 ? -25.740 -19.855 -18.551 1.00 42.47 224 ARG A O 1
ATOM 1779 N N . PRO A 1 225 ? -23.739 -19.728 -19.576 1.00 43.62 225 PRO A N 1
ATOM 1780 C CA . PRO A 1 225 ? -24.273 -19.015 -20.722 1.00 43.62 225 PRO A CA 1
ATOM 1781 C C . PRO A 1 225 ? -25.133 -19.976 -21.544 1.00 43.62 225 PRO A C 1
ATOM 1783 O O . PRO A 1 225 ? -24.715 -21.070 -21.937 1.00 43.62 225 PRO A O 1
ATOM 1786 N N . THR A 1 226 ? -26.382 -19.580 -21.756 1.00 48.41 226 THR A N 1
ATOM 1787 C CA . THR A 1 226 ? -27.326 -20.249 -22.649 1.00 48.41 226 THR A CA 1
ATOM 1788 C C . THR A 1 226 ? -26.787 -20.164 -24.086 1.00 48.41 226 THR A C 1
ATOM 1790 O O . THR A 1 226 ? -26.351 -19.089 -24.497 1.00 48.41 226 THR A O 1
ATOM 1793 N N . PRO A 1 227 ? -26.844 -21.238 -24.897 1.00 47.06 227 PRO A N 1
ATOM 1794 C CA . PRO A 1 227 ? -26.244 -21.289 -26.242 1.00 47.06 227 PRO A CA 1
ATOM 1795 C C . PRO A 1 227 ? -26.832 -20.312 -27.285 1.00 47.06 227 PRO A C 1
ATOM 1797 O O . PRO A 1 227 ? -26.446 -20.367 -28.448 1.00 47.06 227 PRO A O 1
ATOM 1800 N N . ALA A 1 228 ? -27.735 -19.409 -26.894 1.00 48.50 228 ALA A N 1
ATOM 1801 C CA . ALA A 1 228 ? -28.313 -18.385 -27.762 1.00 48.50 228 ALA A CA 1
ATOM 1802 C C . ALA A 1 228 ? -27.461 -17.100 -27.867 1.00 48.50 228 ALA A C 1
ATOM 1804 O O . ALA A 1 228 ? -27.573 -16.396 -28.865 1.00 48.50 228 ALA A O 1
ATOM 1805 N N . GLU A 1 229 ? -26.579 -16.801 -26.904 1.00 47.41 229 GLU A N 1
ATOM 1806 C CA . GLU A 1 229 ? -25.766 -15.565 -26.934 1.00 47.41 229 GLU A CA 1
ATOM 1807 C C . GLU A 1 229 ? -24.452 -15.700 -27.720 1.00 47.41 229 GLU A C 1
ATOM 1809 O O . GLU A 1 229 ? -23.894 -14.703 -28.168 1.00 47.41 229 GLU A O 1
ATOM 1814 N N . ILE A 1 230 ? -23.988 -16.926 -27.986 1.00 50.75 230 ILE A N 1
ATOM 1815 C CA . ILE A 1 230 ? -22.733 -17.174 -28.725 1.00 50.75 230 ILE A CA 1
ATOM 1816 C C . ILE A 1 230 ? -22.885 -16.872 -30.232 1.00 50.75 230 ILE A C 1
ATOM 1818 O O . ILE A 1 230 ? -21.894 -16.673 -30.930 1.00 50.75 230 ILE A O 1
ATOM 1822 N N . VAL A 1 231 ? -24.117 -16.769 -30.743 1.00 48.59 231 VAL A N 1
ATOM 1823 C CA . VAL A 1 231 ? -24.377 -16.510 -32.171 1.00 48.59 231 VAL A CA 1
ATOM 1824 C C . VAL A 1 231 ? -24.474 -15.010 -32.494 1.00 48.59 231 VAL A C 1
ATOM 1826 O O . VAL A 1 231 ? -24.263 -14.624 -33.637 1.00 48.59 231 VAL A O 1
ATOM 1829 N N . ALA A 1 232 ? -24.706 -14.133 -31.509 1.00 46.97 232 ALA A N 1
ATOM 1830 C CA . ALA A 1 232 ? -24.915 -12.701 -31.765 1.00 46.97 232 ALA A CA 1
ATOM 1831 C C . ALA A 1 232 ? -23.628 -11.850 -31.745 1.00 46.97 232 ALA A C 1
ATOM 1833 O O . ALA A 1 232 ? -23.643 -10.706 -32.194 1.00 46.97 232 ALA A O 1
ATOM 1834 N N . SER A 1 233 ? -22.502 -12.382 -31.257 1.00 41.53 233 SER A N 1
ATOM 1835 C CA . SER A 1 233 ? -21.250 -11.615 -31.116 1.00 41.53 233 SER A CA 1
ATOM 1836 C C . SER A 1 233 ? -20.244 -11.815 -32.257 1.00 41.53 233 SER A C 1
ATOM 1838 O O . SER A 1 233 ? -19.143 -11.277 -32.182 1.00 41.53 233 SER A O 1
ATOM 1840 N N . PHE A 1 234 ? -20.597 -12.557 -33.315 1.00 44.78 234 PHE A N 1
ATOM 1841 C CA . PHE A 1 234 ? -19.691 -12.841 -34.440 1.00 44.78 234 PHE A CA 1
ATOM 1842 C C . PHE A 1 234 ? -20.024 -12.092 -35.749 1.00 44.78 234 PHE A C 1
ATOM 1844 O O . PHE A 1 234 ? -19.329 -12.289 -36.742 1.00 44.78 234 PHE A O 1
ATOM 1851 N N . GLU A 1 235 ? -21.034 -11.207 -35.772 1.00 45.88 235 GLU A N 1
ATOM 1852 C CA . GLU A 1 235 ? -21.507 -10.548 -37.013 1.00 45.88 235 GLU A CA 1
ATOM 1853 C C . GLU A 1 235 ? -21.337 -9.016 -37.101 1.00 45.88 235 GLU A C 1
ATOM 1855 O O . GLU A 1 235 ? -21.769 -8.398 -38.071 1.00 45.88 235 GLU A O 1
ATOM 1860 N N . ALA A 1 236 ? -20.621 -8.368 -36.182 1.00 42.81 236 ALA A N 1
ATOM 1861 C CA . ALA A 1 236 ? -20.191 -6.977 -36.367 1.00 42.81 236 ALA A CA 1
ATOM 1862 C C . ALA A 1 236 ? -18.780 -6.831 -35.784 1.00 42.81 236 ALA A C 1
ATOM 1864 O O . ALA A 1 236 ? -18.590 -7.015 -34.595 1.00 42.81 236 ALA A O 1
ATOM 1865 N N . SER A 1 237 ? -17.708 -6.553 -36.513 1.00 39.88 237 SER A N 1
ATOM 1866 C CA . SER A 1 237 ? -17.574 -5.903 -37.806 1.00 39.88 237 SER A CA 1
ATOM 1867 C C . SER A 1 237 ? -16.146 -6.140 -38.302 1.00 39.88 237 SER A C 1
ATOM 1869 O O . SER A 1 237 ? -15.183 -5.733 -37.652 1.00 39.88 237 SER A O 1
ATOM 1871 N N . SER A 1 238 ? -16.018 -6.757 -39.472 1.00 35.66 238 SER A N 1
ATOM 1872 C CA . SER A 1 238 ? -14.833 -6.692 -40.325 1.00 35.66 238 SER A CA 1
ATOM 1873 C C . SER A 1 238 ? -15.246 -6.017 -41.628 1.00 35.66 238 SER A C 1
ATOM 1875 O O . SER A 1 238 ? -16.280 -6.376 -42.193 1.00 35.66 238 SER A O 1
ATOM 1877 N N . PRO A 1 239 ? -14.433 -5.090 -42.149 1.00 50.00 239 PRO A N 1
ATOM 1878 C CA . PRO A 1 239 ? -14.211 -5.049 -43.577 1.00 50.00 239 PRO A CA 1
ATOM 1879 C C . PRO A 1 239 ? -12.741 -5.375 -43.847 1.00 50.00 239 PRO A C 1
ATOM 1881 O O . PRO A 1 239 ? -11.870 -4.507 -43.897 1.00 50.00 239 PRO A O 1
ATOM 1884 N N . LEU A 1 240 ? -12.494 -6.669 -44.044 1.00 40.62 240 LEU A N 1
ATOM 1885 C CA . LEU A 1 240 ? -11.366 -7.213 -44.786 1.00 40.62 240 LEU A CA 1
ATOM 1886 C C . LEU A 1 240 ? -11.377 -6.595 -46.191 1.00 40.62 240 LEU A C 1
ATOM 1888 O O . LEU A 1 240 ? -12.183 -6.961 -47.044 1.00 40.62 240 LEU A O 1
ATOM 1892 N N . LYS A 1 241 ? -10.474 -5.644 -46.439 1.00 48.94 241 LYS A N 1
ATOM 1893 C CA . LYS A 1 241 ? -10.050 -5.330 -47.803 1.00 48.94 241 LYS A CA 1
ATOM 1894 C C . LYS A 1 241 ? -9.081 -6.418 -48.245 1.00 48.94 241 LYS A C 1
ATOM 1896 O O . LYS A 1 241 ? -7.933 -6.458 -47.813 1.00 48.94 241 LYS A O 1
ATOM 1901 N N . GLU A 1 242 ? -9.570 -7.282 -49.123 1.00 47.84 242 GLU A N 1
ATOM 1902 C CA . GLU A 1 242 ? -8.754 -8.103 -50.005 1.00 47.84 242 GLU A CA 1
ATOM 1903 C C . GLU A 1 242 ? -7.810 -7.196 -50.807 1.00 47.84 242 GLU A C 1
ATOM 1905 O O . GLU A 1 242 ? -8.239 -6.408 -51.649 1.00 47.84 242 GLU A O 1
ATOM 1910 N N . ALA A 1 243 ? -6.508 -7.309 -50.556 1.00 46.38 243 ALA A N 1
ATOM 1911 C CA . ALA A 1 243 ? -5.478 -6.821 -51.461 1.00 46.38 243 ALA A CA 1
ATOM 1912 C C . ALA A 1 243 ? -4.659 -8.023 -51.928 1.00 46.38 243 ALA A C 1
ATOM 1914 O O . ALA A 1 243 ? -3.685 -8.458 -51.319 1.00 46.38 243 ALA A O 1
ATOM 1915 N N . ARG A 1 244 ? -5.174 -8.575 -53.023 1.00 49.56 244 ARG A N 1
ATOM 1916 C CA . ARG A 1 244 ? -4.563 -9.500 -53.965 1.00 49.56 244 ARG A CA 1
ATOM 1917 C C . ARG A 1 244 ? -3.058 -9.264 -54.126 1.00 49.56 244 ARG A C 1
ATOM 1919 O O . ARG A 1 244 ? -2.597 -8.183 -54.473 1.00 49.56 244 ARG A O 1
ATOM 1926 N N . MET A 1 245 ? -2.330 -10.348 -53.916 1.00 48.03 245 MET A N 1
ATOM 1927 C CA . MET A 1 245 ? -0.928 -10.539 -54.240 1.00 48.03 245 MET A CA 1
ATOM 1928 C C . MET A 1 245 ? -0.694 -10.323 -55.743 1.00 48.03 245 MET A C 1
ATOM 1930 O O . MET A 1 245 ? -1.080 -11.162 -56.549 1.00 48.03 245 MET A O 1
ATOM 1934 N N . GLU A 1 246 ? -0.005 -9.243 -56.112 1.00 44.84 246 GLU A N 1
ATOM 1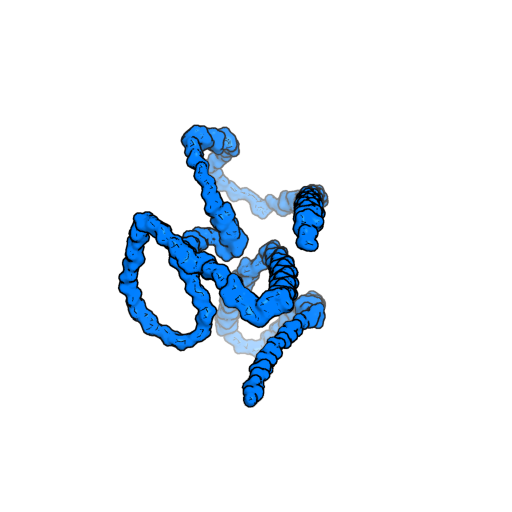935 C CA . GLU A 1 246 ? 0.790 -9.201 -57.341 1.00 44.84 246 GLU A CA 1
ATOM 1936 C C . GLU A 1 246 ? 2.223 -8.795 -56.997 1.00 44.84 246 GLU A C 1
ATOM 1938 O O . GLU A 1 246 ? 2.544 -7.648 -56.690 1.00 44.84 246 GLU A O 1
ATOM 1943 N N . ARG A 1 247 ? 3.096 -9.807 -57.020 1.00 49.47 247 ARG A N 1
ATOM 1944 C CA . ARG A 1 247 ? 4.542 -9.640 -57.119 1.00 49.47 247 ARG A CA 1
ATOM 1945 C C . ARG A 1 247 ? 4.844 -9.041 -58.490 1.00 49.47 247 ARG A C 1
ATOM 1947 O O . ARG A 1 247 ? 5.034 -9.781 -59.449 1.00 49.47 247 ARG A O 1
ATOM 1954 N N . SER A 1 248 ? 4.935 -7.720 -58.555 1.00 46.28 248 SER A N 1
ATOM 1955 C CA . SER A 1 248 ? 5.522 -7.027 -59.698 1.00 46.28 248 SER A CA 1
ATOM 1956 C C . SER A 1 248 ? 6.863 -6.442 -59.290 1.00 46.28 248 SER A C 1
ATOM 1958 O O . SER A 1 248 ? 6.967 -5.416 -58.623 1.00 46.28 248 SER A O 1
ATOM 1960 N N . SER A 1 249 ? 7.893 -7.179 -59.696 1.00 53.16 249 SER A N 1
ATOM 1961 C CA . SER A 1 249 ? 9.260 -6.711 -59.871 1.00 53.16 249 SER A CA 1
ATOM 1962 C C . SER A 1 249 ? 9.255 -5.415 -60.683 1.00 53.16 249 SER A C 1
ATOM 1964 O O . SER A 1 249 ? 8.893 -5.408 -61.857 1.00 53.16 249 SER A O 1
ATOM 1966 N N . SER A 1 250 ? 9.651 -4.317 -60.049 1.00 46.53 250 SER A N 1
ATOM 1967 C CA . SER A 1 250 ? 9.996 -3.068 -60.717 1.00 46.53 250 SER A CA 1
ATOM 1968 C C . SER A 1 250 ? 11.113 -2.412 -59.917 1.00 46.53 250 SER A C 1
ATOM 1970 O O . SER A 1 250 ? 10.878 -1.620 -59.006 1.00 46.53 250 SER A O 1
ATOM 1972 N N . TYR A 1 251 ? 12.349 -2.766 -60.269 1.00 50.62 251 TYR A N 1
ATOM 1973 C CA . TYR A 1 251 ? 13.524 -1.948 -60.000 1.00 50.62 251 TYR A CA 1
ATOM 1974 C C . TYR A 1 251 ? 13.346 -0.612 -60.733 1.00 50.62 251 TYR A C 1
ATOM 1976 O O . TYR A 1 251 ? 13.760 -0.465 -61.881 1.00 50.62 251 TYR A O 1
ATOM 1984 N N . GLN A 1 252 ? 12.709 0.365 -60.091 1.00 44.22 252 GLN A N 1
ATOM 1985 C CA . GLN A 1 252 ? 12.765 1.751 -60.534 1.00 44.22 252 GLN A CA 1
ATOM 1986 C C . GLN A 1 252 ? 13.160 2.667 -59.379 1.00 44.22 252 GLN A C 1
ATOM 1988 O O . GLN A 1 252 ? 12.463 2.797 -58.382 1.00 44.22 252 GLN A O 1
ATOM 1993 N N . SER A 1 253 ? 14.285 3.341 -59.613 1.00 48.69 253 SER A N 1
ATOM 1994 C CA . SER A 1 253 ? 14.638 4.655 -59.084 1.00 48.69 253 SER A CA 1
ATOM 1995 C C . SER A 1 253 ? 14.973 4.760 -57.589 1.00 48.69 253 SER A C 1
ATOM 1997 O O . SER A 1 253 ? 14.186 5.198 -56.761 1.00 48.69 253 SER A O 1
ATOM 1999 N N . ILE A 1 254 ? 16.241 4.481 -57.268 1.00 53.97 254 ILE A N 1
ATOM 2000 C CA . ILE A 1 254 ? 16.903 4.724 -55.966 1.00 53.97 254 ILE A CA 1
ATOM 2001 C C . ILE A 1 254 ? 17.228 6.229 -55.761 1.00 53.97 254 ILE A C 1
ATOM 2003 O O . ILE A 1 254 ? 18.092 6.608 -54.977 1.00 53.97 254 ILE A O 1
ATOM 2007 N N . ARG A 1 255 ? 16.556 7.143 -56.467 1.00 55.31 255 ARG A N 1
ATOM 2008 C CA . ARG A 1 255 ? 16.828 8.585 -56.360 1.00 55.31 255 ARG A CA 1
ATOM 2009 C C . ARG A 1 255 ? 15.547 9.405 -56.286 1.00 55.31 255 ARG A C 1
ATOM 2011 O O . ARG A 1 255 ? 15.315 10.220 -57.158 1.00 55.31 255 ARG A O 1
ATOM 2018 N N . GLU A 1 256 ? 14.731 9.137 -55.265 1.00 63.47 256 GLU A N 1
ATOM 2019 C CA . GLU A 1 256 ? 13.848 10.101 -54.571 1.00 63.47 256 GLU A CA 1
ATOM 2020 C C . GLU A 1 256 ? 12.947 9.358 -53.562 1.00 63.47 256 GLU A C 1
ATOM 2022 O O . GLU A 1 256 ? 11.986 8.696 -53.961 1.00 63.47 256 GLU A O 1
ATOM 2027 N N . PRO A 1 257 ? 13.237 9.440 -52.245 1.00 60.56 257 PRO A N 1
ATOM 2028 C CA . PRO A 1 257 ? 12.111 9.554 -51.307 1.00 60.56 257 PRO A CA 1
ATOM 2029 C C . PRO A 1 257 ? 12.349 10.479 -50.101 1.00 60.56 257 PRO A C 1
ATOM 2031 O O . PRO A 1 257 ? 11.460 10.596 -49.260 1.00 60.56 257 PRO A O 1
ATOM 2034 N N . LYS A 1 258 ? 13.495 11.166 -50.003 1.00 64.50 258 LYS A N 1
ATOM 2035 C CA . LYS A 1 258 ? 13.808 11.990 -48.818 1.00 64.50 258 LYS A CA 1
ATOM 2036 C C . LYS A 1 258 ? 12.803 13.124 -48.606 1.00 64.50 258 LYS A C 1
ATOM 2038 O O . LYS A 1 258 ? 12.428 13.396 -47.473 1.00 64.50 258 LYS A O 1
ATOM 2043 N N . ASP A 1 259 ? 12.285 13.712 -49.681 1.00 75.06 259 ASP A N 1
ATOM 2044 C CA . ASP A 1 259 ? 11.354 14.840 -49.579 1.00 75.06 259 ASP A CA 1
ATOM 2045 C C . ASP A 1 259 ? 9.951 14.422 -49.112 1.00 75.06 259 ASP A C 1
ATOM 2047 O O . ASP A 1 259 ? 9.254 15.200 -48.463 1.00 75.06 259 ASP A O 1
ATOM 2051 N N . LYS A 1 260 ? 9.538 13.173 -49.375 1.00 80.00 260 LYS A N 1
ATOM 2052 C CA . LYS A 1 260 ? 8.253 12.634 -48.895 1.00 80.00 260 LYS A CA 1
ATOM 2053 C C . LYS A 1 260 ? 8.309 12.299 -47.408 1.00 80.00 260 LYS A C 1
ATOM 2055 O O . LYS A 1 260 ? 7.359 12.588 -46.685 1.00 80.00 260 LYS A O 1
ATOM 2060 N N . GLU A 1 261 ? 9.426 11.737 -46.954 1.00 80.56 261 GLU A N 1
ATOM 2061 C CA . GLU A 1 261 ? 9.680 11.496 -45.531 1.00 80.56 261 GLU A CA 1
ATOM 2062 C C . GLU A 1 261 ? 9.790 12.817 -44.765 1.00 80.56 261 GLU A C 1
ATOM 2064 O O . GLU A 1 261 ? 9.165 12.970 -43.716 1.00 80.56 261 GLU A O 1
ATOM 2069 N N . LEU A 1 262 ? 10.484 13.814 -45.329 1.00 83.06 262 LEU A N 1
ATOM 2070 C CA . LEU A 1 262 ? 10.580 15.147 -44.737 1.00 83.06 262 LEU A CA 1
ATOM 2071 C C . LEU A 1 262 ? 9.204 15.828 -44.654 1.00 83.06 262 LEU A C 1
ATOM 2073 O O . LEU A 1 262 ? 8.867 16.416 -43.629 1.00 83.06 262 LEU A O 1
ATOM 2077 N N . ALA A 1 263 ? 8.375 15.714 -45.697 1.00 86.06 263 ALA A N 1
ATOM 2078 C CA . ALA A 1 263 ? 7.016 16.254 -45.693 1.00 86.06 263 ALA A CA 1
ATOM 2079 C C . ALA A 1 263 ? 6.113 15.567 -44.653 1.00 86.06 263 ALA A C 1
ATOM 2081 O O . ALA A 1 263 ? 5.345 16.247 -43.969 1.00 86.06 263 ALA A O 1
ATOM 2082 N N . ALA A 1 264 ? 6.229 14.245 -44.490 1.00 87.50 264 ALA A N 1
ATOM 2083 C CA . ALA A 1 264 ? 5.507 13.496 -43.464 1.00 87.50 264 ALA A CA 1
ATOM 2084 C C . ALA A 1 264 ? 5.963 13.881 -42.048 1.00 87.50 264 ALA A C 1
ATOM 2086 O O . ALA A 1 264 ? 5.124 14.094 -41.172 1.00 87.50 264 ALA A O 1
ATOM 2087 N N . LEU A 1 265 ? 7.272 14.054 -41.837 1.00 86.88 265 LEU A N 1
ATOM 2088 C CA . LEU A 1 265 ? 7.831 14.506 -40.564 1.00 86.88 265 LEU A CA 1
ATOM 2089 C C . LEU A 1 265 ? 7.348 15.921 -40.222 1.00 86.88 265 LEU A C 1
ATOM 2091 O O . LEU A 1 265 ? 6.885 16.167 -39.113 1.00 86.88 265 LEU A O 1
ATOM 2095 N N . VAL A 1 266 ? 7.378 16.845 -41.185 1.00 91.00 266 VAL A N 1
ATOM 2096 C CA . VAL A 1 266 ? 6.880 18.216 -40.993 1.00 91.00 266 VAL A CA 1
ATOM 2097 C C . VAL A 1 266 ? 5.375 18.224 -40.709 1.00 91.00 266 VAL A C 1
ATOM 2099 O O . VAL A 1 266 ? 4.920 19.008 -39.877 1.00 91.00 266 VAL A O 1
ATOM 2102 N N . ALA A 1 267 ? 4.591 17.353 -41.349 1.00 89.94 267 ALA A N 1
ATOM 2103 C CA . ALA A 1 267 ? 3.169 17.202 -41.047 1.00 89.94 267 ALA A CA 1
ATOM 2104 C C . ALA A 1 267 ? 2.934 16.646 -39.630 1.00 89.94 267 ALA A C 1
ATOM 2106 O O . ALA A 1 267 ? 2.082 17.169 -38.912 1.00 89.94 267 ALA A O 1
ATOM 2107 N N . ALA A 1 268 ? 3.721 15.657 -39.195 1.00 88.38 268 ALA A N 1
ATOM 2108 C CA . ALA A 1 268 ? 3.657 15.106 -37.841 1.00 88.38 268 ALA A CA 1
ATOM 2109 C C . ALA A 1 268 ? 4.047 16.147 -36.777 1.00 88.38 268 ALA A C 1
ATOM 2111 O O . ALA A 1 268 ? 3.328 16.323 -35.796 1.00 88.38 268 ALA A O 1
ATOM 2112 N N . VAL A 1 269 ? 5.117 16.915 -37.011 1.00 91.56 269 VAL A N 1
ATOM 2113 C CA . VAL A 1 269 ? 5.548 18.010 -36.124 1.00 91.56 269 VAL A CA 1
ATOM 2114 C C . VAL A 1 269 ? 4.492 19.118 -36.060 1.00 91.56 269 VAL A C 1
ATOM 2116 O O . VAL A 1 269 ? 4.232 19.660 -34.990 1.00 91.56 269 VAL A O 1
ATOM 2119 N N . LYS A 1 270 ? 3.817 19.428 -37.174 1.00 92.25 270 LYS A N 1
ATOM 2120 C CA . LYS A 1 270 ? 2.698 20.386 -37.186 1.00 92.25 270 LYS A CA 1
ATOM 2121 C C . LYS A 1 270 ? 1.447 19.867 -36.475 1.00 92.25 270 LYS A C 1
ATOM 2123 O O . LYS A 1 270 ? 0.693 20.672 -35.938 1.00 92.25 270 LYS A O 1
ATOM 2128 N N . ALA A 1 271 ? 1.218 18.555 -36.466 1.00 91.44 271 ALA A N 1
ATOM 2129 C CA . ALA A 1 271 ? 0.101 17.928 -35.758 1.00 91.44 271 ALA A CA 1
ATOM 2130 C C . ALA A 1 271 ? 0.381 17.716 -34.258 1.00 91.44 271 ALA A C 1
ATOM 2132 O O . ALA A 1 271 ? -0.558 17.545 -33.476 1.00 91.44 271 ALA A O 1
ATOM 2133 N N . LEU A 1 272 ? 1.652 17.764 -33.845 1.00 91.69 272 LEU A N 1
ATOM 2134 C CA . LEU A 1 272 ? 2.088 17.510 -32.473 1.00 91.69 272 LEU A CA 1
ATOM 2135 C C . LEU A 1 272 ? 1.357 18.378 -31.432 1.00 91.69 272 LEU A C 1
ATOM 2137 O O . LEU A 1 272 ? 0.834 17.797 -30.481 1.00 91.69 272 LEU A O 1
ATOM 2141 N N . PRO A 1 273 ? 1.213 19.711 -31.614 1.00 91.19 273 PRO A N 1
ATOM 2142 C CA . PRO A 1 273 ? 0.506 20.565 -30.658 1.00 91.19 273 PRO A CA 1
ATOM 2143 C C . PRO A 1 273 ? -0.954 20.153 -30.443 1.00 91.19 273 PRO A C 1
ATOM 2145 O O . PRO A 1 273 ? -1.418 20.139 -29.308 1.00 91.19 273 PRO A O 1
ATOM 2148 N N . ALA A 1 274 ? -1.656 19.757 -31.512 1.00 88.62 274 ALA A N 1
ATOM 2149 C CA . ALA A 1 274 ? -3.044 19.300 -31.435 1.00 88.62 274 ALA A CA 1
ATOM 2150 C C . ALA A 1 274 ? -3.161 17.914 -30.776 1.00 88.62 274 ALA A C 1
ATOM 2152 O O . ALA A 1 274 ? -4.114 17.640 -30.046 1.00 88.62 274 ALA A O 1
ATOM 2153 N N . SER A 1 275 ? -2.184 17.031 -31.008 1.00 86.56 275 SER A N 1
ATOM 2154 C CA . SER A 1 275 ? -2.146 15.719 -30.352 1.00 86.56 275 SER A CA 1
ATOM 2155 C C . SER A 1 275 ? -1.864 15.836 -28.850 1.00 86.56 275 SER A C 1
ATOM 2157 O O . SER A 1 275 ? -2.533 15.178 -28.052 1.00 86.56 275 SER A O 1
ATOM 2159 N N . LEU A 1 276 ? -0.945 16.733 -28.469 1.00 89.62 276 LEU A N 1
ATOM 2160 C CA . LEU A 1 276 ? -0.600 17.036 -27.084 1.00 89.62 276 LEU A CA 1
ATOM 2161 C C . LEU A 1 276 ? -1.775 17.682 -26.359 1.00 89.62 276 LEU A C 1
ATOM 2163 O O . LEU A 1 276 ? -2.125 17.223 -25.277 1.00 89.62 276 LEU A O 1
ATOM 2167 N N . SER A 1 277 ? -2.438 18.678 -26.957 1.00 87.94 277 SER A N 1
ATOM 2168 C CA . SER A 1 277 ? -3.613 19.305 -26.342 1.00 87.94 277 SER A CA 1
ATOM 2169 C C . SER A 1 277 ? -4.734 18.289 -26.112 1.00 87.94 277 SER A C 1
ATOM 2171 O O . SER A 1 277 ? -5.268 18.205 -25.010 1.00 87.94 277 SER A O 1
ATOM 2173 N N . ALA A 1 278 ? -5.019 17.433 -27.099 1.00 87.00 278 ALA A N 1
ATOM 2174 C CA . ALA A 1 278 ? -6.029 16.385 -26.966 1.00 87.00 278 ALA A CA 1
ATOM 2175 C C . ALA A 1 278 ? -5.649 15.306 -25.936 1.00 87.00 278 ALA A C 1
ATOM 2177 O O . ALA A 1 278 ? -6.528 14.657 -25.367 1.00 87.00 278 ALA A O 1
ATOM 2178 N N . GLN A 1 279 ? -4.356 15.043 -25.726 1.00 86.56 279 GLN A N 1
ATOM 2179 C CA . GLN A 1 279 ? -3.889 14.109 -24.700 1.00 86.56 279 GLN A CA 1
ATOM 2180 C C . GLN A 1 279 ? -3.972 14.729 -23.304 1.00 86.56 279 GLN A C 1
ATOM 2182 O O . GLN A 1 279 ? -4.452 14.068 -22.389 1.00 86.56 279 GLN A O 1
ATOM 2187 N N . VAL A 1 280 ? -3.591 16.000 -23.155 1.00 90.19 280 VAL A N 1
ATOM 2188 C CA . VAL A 1 280 ? -3.732 16.753 -21.901 1.00 90.19 280 VAL A CA 1
ATOM 2189 C C . VAL A 1 280 ? -5.203 16.849 -21.492 1.00 90.19 280 VAL A C 1
ATOM 2191 O O . VAL A 1 280 ? -5.528 16.535 -20.352 1.00 90.19 280 VAL A O 1
ATOM 2194 N N . GLU A 1 281 ? -6.115 17.169 -22.413 1.00 87.88 281 GLU A N 1
ATOM 2195 C CA . GLU A 1 281 ? -7.559 17.199 -22.129 1.00 87.88 281 GLU A CA 1
ATOM 2196 C C . GLU A 1 281 ? -8.108 15.830 -21.705 1.00 87.88 281 GLU A C 1
ATOM 2198 O O . GLU A 1 281 ? -8.909 15.740 -20.772 1.00 87.88 281 GLU A O 1
ATOM 2203 N N . ARG A 1 282 ? -7.651 14.744 -22.344 1.00 84.75 282 ARG A N 1
ATOM 2204 C CA . ARG A 1 282 ? -8.018 13.376 -21.948 1.00 84.75 282 ARG A CA 1
ATOM 2205 C C . ARG A 1 282 ? -7.491 13.021 -20.560 1.00 84.75 282 ARG A C 1
ATOM 2207 O O . ARG A 1 282 ? -8.224 12.403 -19.790 1.00 84.75 282 ARG A O 1
ATOM 2214 N N . SER A 1 283 ? -6.265 13.418 -20.228 1.00 81.69 283 SER A N 1
ATOM 2215 C CA . SER A 1 283 ? -5.686 13.203 -18.898 1.00 81.69 283 SER A CA 1
ATOM 2216 C C . SER A 1 283 ? -6.440 13.985 -17.823 1.00 81.69 283 SER A C 1
ATOM 2218 O O . SER A 1 283 ? -6.858 13.387 -16.836 1.00 81.69 283 SER A O 1
ATOM 2220 N N . LEU A 1 284 ? -6.725 15.270 -18.060 1.00 85.38 284 LEU A N 1
ATOM 2221 C CA . LEU A 1 284 ? -7.508 16.110 -17.145 1.00 85.38 284 LEU A CA 1
ATOM 2222 C C . LEU A 1 284 ? -8.934 15.573 -16.947 1.00 85.38 284 LEU A C 1
ATOM 2224 O O . LEU A 1 284 ? -9.449 15.558 -15.832 1.00 85.38 284 LEU A O 1
ATOM 2228 N N . SER A 1 285 ? -9.563 15.072 -18.014 1.00 84.38 285 SER A N 1
ATOM 2229 C CA . SER A 1 285 ? -10.893 14.450 -17.934 1.00 84.38 285 SER A CA 1
ATOM 2230 C C . SER A 1 285 ? -10.873 13.132 -17.156 1.00 84.38 285 SER A C 1
ATOM 2232 O O . SER A 1 285 ? -11.829 12.793 -16.465 1.00 84.38 285 SER A O 1
ATOM 2234 N N . ARG A 1 286 ? -9.788 12.358 -17.252 1.00 84.00 286 ARG A N 1
ATOM 2235 C CA . ARG A 1 286 ? -9.634 11.115 -16.488 1.00 84.00 286 ARG A CA 1
ATOM 2236 C C . ARG A 1 286 ? -9.399 11.400 -15.006 1.00 84.00 286 ARG A C 1
ATOM 2238 O O . ARG A 1 286 ? -9.932 10.686 -14.159 1.00 84.00 286 ARG A O 1
ATOM 2245 N N . GLU A 1 287 ? -8.631 12.441 -14.709 1.00 82.00 287 GLU A N 1
ATOM 2246 C CA . GLU A 1 287 ? -8.353 12.890 -13.348 1.00 82.00 287 GLU A CA 1
ATOM 2247 C C . GLU A 1 287 ? -9.609 13.447 -12.667 1.00 82.00 287 GLU A C 1
ATOM 2249 O O . GLU A 1 287 ? -9.896 13.073 -11.532 1.00 82.00 287 GLU A O 1
ATOM 2254 N N . SER A 1 288 ? -10.438 14.221 -13.377 1.00 86.25 288 SER A N 1
ATOM 2255 C CA . SER A 1 288 ? -11.704 14.727 -12.828 1.00 86.25 288 SER A CA 1
ATOM 2256 C C . SER A 1 288 ? -12.700 13.610 -12.489 1.00 86.25 288 SER A C 1
ATOM 2258 O O . SER A 1 288 ? -13.347 13.654 -11.443 1.00 86.25 288 SER A O 1
ATOM 2260 N N . VAL A 1 289 ? -12.785 12.562 -13.318 1.00 87.75 289 VAL A N 1
ATOM 2261 C CA . VAL A 1 289 ? -13.615 11.379 -13.031 1.00 87.75 289 VAL A CA 1
ATOM 2262 C C . VAL A 1 289 ? -13.079 10.608 -11.824 1.00 87.75 289 VAL A C 1
ATOM 2264 O O . VAL A 1 289 ? -13.862 10.130 -11.002 1.00 87.75 289 VAL A O 1
ATOM 2267 N N . ALA A 1 290 ? -11.756 10.481 -11.695 1.00 83.25 290 ALA A N 1
ATOM 2268 C CA . ALA A 1 290 ? -11.146 9.840 -10.534 1.00 83.25 290 ALA A CA 1
ATOM 2269 C C . ALA A 1 290 ? -11.425 10.628 -9.245 1.00 83.25 290 ALA A C 1
ATOM 2271 O O . ALA A 1 290 ? -11.785 10.026 -8.234 1.00 83.25 290 ALA A O 1
ATOM 2272 N N . GLU A 1 291 ? -11.334 11.957 -9.293 1.00 86.00 291 GLU A N 1
ATOM 2273 C CA . GLU A 1 291 ? -11.620 12.818 -8.146 1.00 86.00 291 GLU A CA 1
ATOM 2274 C C . GLU A 1 291 ? -13.099 12.761 -7.747 1.00 86.00 291 GLU A C 1
ATOM 2276 O O . GLU A 1 291 ? -13.413 12.597 -6.571 1.00 86.00 291 GLU A O 1
ATOM 2281 N N . SER A 1 292 ? -14.015 12.751 -8.722 1.00 89.38 292 SER A N 1
ATOM 2282 C CA . SER A 1 292 ? -15.449 12.569 -8.461 1.00 89.38 292 SER A CA 1
ATOM 2283 C C . SER A 1 292 ? -15.750 11.247 -7.747 1.00 89.38 292 SER A C 1
ATOM 2285 O O . SER A 1 292 ? -16.584 11.221 -6.846 1.00 89.38 292 SER A O 1
ATOM 2287 N N . ARG A 1 293 ? -15.068 10.152 -8.111 1.00 87.25 293 ARG A N 1
ATOM 2288 C CA . ARG A 1 293 ? -15.232 8.851 -7.436 1.00 87.25 293 ARG A CA 1
ATOM 2289 C C . ARG A 1 293 ? -14.669 8.854 -6.018 1.00 87.25 293 ARG A C 1
ATOM 2291 O O . ARG A 1 293 ? -15.229 8.202 -5.141 1.00 87.25 293 ARG A O 1
ATOM 2298 N N . ARG A 1 294 ? -13.561 9.565 -5.783 1.00 86.88 294 ARG A N 1
ATOM 2299 C CA . ARG A 1 294 ? -13.000 9.731 -4.432 1.00 86.88 294 ARG A CA 1
ATOM 2300 C C . ARG A 1 294 ? -13.948 10.520 -3.541 1.00 86.88 294 ARG A C 1
ATOM 2302 O O . ARG A 1 294 ? -14.126 10.146 -2.387 1.00 86.88 294 ARG A O 1
ATOM 2309 N N . GLU A 1 295 ? -14.565 11.566 -4.076 1.00 89.38 295 GLU A N 1
ATOM 2310 C CA . GLU A 1 295 ? -15.525 12.373 -3.329 1.00 89.38 295 GLU A CA 1
ATOM 2311 C C . GLU A 1 295 ? -16.803 11.588 -3.011 1.00 89.38 295 GLU A C 1
ATOM 2313 O O . GLU A 1 295 ? -17.258 11.592 -1.871 1.00 89.38 295 GLU A O 1
ATOM 2318 N N . GLU A 1 296 ? -17.315 10.805 -3.963 1.00 90.81 296 GLU A N 1
ATOM 2319 C CA . GLU A 1 296 ? -18.436 9.886 -3.724 1.00 90.81 296 GLU A CA 1
ATOM 2320 C C . GLU A 1 296 ? -18.106 8.852 -2.631 1.00 90.81 296 GLU A C 1
ATOM 2322 O O . GLU A 1 296 ? -18.910 8.610 -1.730 1.00 90.81 296 GLU A O 1
ATOM 2327 N N . ALA A 1 297 ? -16.892 8.291 -2.642 1.00 86.69 297 ALA A N 1
ATOM 2328 C CA . ALA A 1 297 ? -16.442 7.367 -1.602 1.00 86.69 297 ALA A CA 1
ATOM 2329 C C . ALA A 1 297 ? -16.308 8.040 -0.222 1.00 86.69 297 ALA A C 1
ATOM 2331 O O . ALA A 1 297 ? -16.661 7.435 0.792 1.00 86.69 297 ALA A O 1
ATOM 2332 N N . ARG A 1 298 ? -15.828 9.291 -0.163 1.00 89.69 298 ARG A N 1
ATOM 2333 C CA . ARG A 1 298 ? -15.791 10.080 1.083 1.00 89.69 298 ARG A CA 1
ATOM 2334 C C . ARG A 1 298 ? -17.196 10.337 1.615 1.00 89.69 298 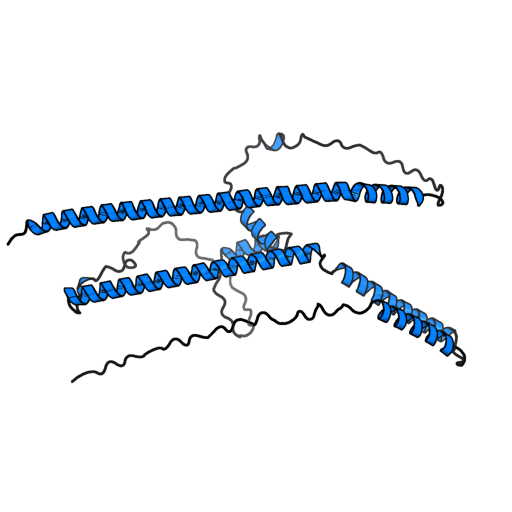ARG A C 1
ATOM 2336 O O . ARG A 1 298 ? -17.421 10.153 2.809 1.00 89.69 298 ARG A O 1
ATOM 2343 N N . GLN A 1 299 ? -18.131 10.693 0.739 1.00 91.12 299 GLN A N 1
ATOM 2344 C CA . GLN A 1 299 ? -19.520 10.930 1.113 1.00 91.12 299 GLN A CA 1
ATOM 2345 C C . GLN A 1 299 ? -20.172 9.657 1.671 1.00 91.12 299 GLN A C 1
ATOM 2347 O O . GLN A 1 299 ? -20.771 9.694 2.743 1.00 91.12 299 GLN A O 1
ATOM 2352 N N . ALA A 1 300 ? -19.966 8.511 1.017 1.00 88.81 300 ALA A N 1
ATOM 2353 C CA . ALA A 1 300 ? -20.465 7.224 1.501 1.00 88.81 300 ALA A CA 1
ATOM 2354 C C . ALA A 1 300 ? -19.895 6.849 2.883 1.00 88.81 300 ALA A C 1
ATOM 2356 O O . ALA A 1 300 ? -20.598 6.280 3.718 1.00 88.81 300 ALA A O 1
ATOM 2357 N N . LEU A 1 301 ? -18.626 7.176 3.158 1.00 87.25 301 LEU A N 1
ATOM 2358 C CA . LEU A 1 301 ? -18.026 6.952 4.477 1.00 87.25 301 LEU A CA 1
ATOM 2359 C C . LEU A 1 301 ? -18.655 7.835 5.560 1.00 87.25 301 LEU A C 1
ATOM 2361 O O . LEU A 1 301 ? -18.897 7.340 6.661 1.00 87.25 301 LEU A O 1
ATOM 2365 N N . LEU A 1 302 ? -18.939 9.104 5.256 1.00 91.69 302 LEU A N 1
ATOM 2366 C CA . LEU A 1 302 ? -19.634 10.002 6.182 1.00 91.69 302 LEU A CA 1
ATOM 2367 C C . LEU A 1 302 ? -21.040 9.482 6.508 1.00 91.69 302 LEU A C 1
ATOM 2369 O O . LEU A 1 302 ? -21.386 9.371 7.679 1.00 91.69 302 LEU A O 1
ATOM 2373 N N . GLU A 1 303 ? -21.799 9.033 5.506 1.00 92.06 303 GLU A N 1
ATOM 2374 C CA . GLU A 1 303 ? -23.130 8.448 5.723 1.00 92.06 303 GLU A CA 1
ATOM 2375 C C . GLU A 1 303 ? -23.092 7.196 6.616 1.00 92.06 303 GLU A C 1
ATOM 2377 O O . GLU A 1 303 ? -23.957 6.995 7.474 1.00 92.06 303 GLU A O 1
ATOM 2382 N N . VAL A 1 304 ? -22.074 6.342 6.455 1.00 87.19 304 VAL A N 1
ATOM 2383 C CA . VAL A 1 304 ? -21.892 5.157 7.309 1.00 87.19 304 VAL A CA 1
ATOM 2384 C C . VAL A 1 304 ? -21.579 5.550 8.756 1.00 87.19 304 VAL A C 1
ATOM 2386 O O . VAL A 1 304 ? -22.050 4.870 9.676 1.00 87.19 304 VAL A O 1
ATOM 2389 N N . LEU A 1 305 ? -20.805 6.619 8.967 1.00 88.50 305 LEU A N 1
ATOM 2390 C CA . LEU A 1 305 ? -20.489 7.139 10.299 1.00 88.50 305 LEU A CA 1
ATOM 2391 C C . LEU A 1 305 ? -21.728 7.736 10.973 1.00 88.50 305 LEU A C 1
ATOM 2393 O O . LEU A 1 305 ? -22.044 7.315 12.086 1.00 88.50 305 LEU A O 1
ATOM 2397 N N . ASP A 1 306 ? -22.490 8.580 10.279 1.00 92.25 306 ASP A N 1
ATOM 2398 C CA . ASP A 1 306 ? -23.737 9.167 10.794 1.00 92.25 306 ASP A CA 1
ATOM 2399 C C . ASP A 1 306 ? -24.765 8.076 11.154 1.00 92.25 306 ASP A C 1
ATOM 2401 O O . ASP A 1 306 ? -25.419 8.102 12.204 1.00 92.25 306 ASP A O 1
ATOM 2405 N N . ALA A 1 307 ? -24.873 7.035 10.319 1.00 89.94 307 ALA A N 1
ATOM 2406 C CA . ALA A 1 307 ? -25.734 5.885 10.589 1.00 89.94 307 ALA A CA 1
ATOM 2407 C C . ALA A 1 307 ? -25.231 5.018 11.760 1.00 89.94 307 ALA A C 1
ATOM 2409 O O . ALA A 1 307 ? -26.015 4.330 12.427 1.00 89.94 307 ALA A O 1
ATOM 2410 N N . ALA A 1 308 ? -23.920 4.971 12.007 1.00 81.50 308 ALA A N 1
ATOM 2411 C CA . ALA A 1 308 ? -23.355 4.297 13.172 1.00 81.50 308 ALA A CA 1
ATOM 2412 C C . ALA A 1 308 ? -23.611 5.093 14.460 1.00 81.50 308 ALA A C 1
ATOM 2414 O O . ALA A 1 308 ? -24.018 4.489 15.455 1.00 81.50 308 ALA A O 1
ATOM 2415 N N . GLU A 1 309 ? -23.455 6.415 14.414 1.00 93.94 309 GLU A N 1
ATOM 2416 C CA . GLU A 1 309 ? -23.742 7.337 15.516 1.00 93.94 309 GLU A CA 1
ATOM 2417 C C . GLU A 1 309 ? -25.220 7.280 15.915 1.00 93.94 309 GLU A C 1
ATOM 2419 O O . GLU A 1 309 ? -25.534 6.941 17.055 1.00 93.94 309 GLU A O 1
ATOM 2424 N N . SER A 1 310 ? -26.135 7.406 14.950 1.00 92.75 310 SER A N 1
ATOM 2425 C CA . SER A 1 310 ? -27.584 7.291 15.189 1.00 92.75 310 SER A CA 1
ATOM 2426 C C . SER A 1 310 ? -27.972 5.955 15.847 1.00 92.75 310 SER A C 1
ATOM 2428 O O . SER A 1 310 ? -28.849 5.880 16.712 1.00 92.75 310 SER A O 1
ATOM 2430 N N . ARG A 1 311 ? -27.307 4.852 15.464 1.00 93.00 311 ARG A N 1
ATOM 2431 C CA . ARG A 1 311 ? -27.524 3.534 16.091 1.00 93.00 311 ARG A CA 1
ATOM 2432 C C . ARG A 1 311 ? -26.970 3.464 17.512 1.00 93.00 311 ARG A C 1
ATOM 2434 O O . ARG A 1 311 ? -27.522 2.712 18.319 1.00 93.00 311 ARG A O 1
ATOM 2441 N N . ALA A 1 312 ? -25.886 4.173 17.810 1.00 87.88 312 ALA A N 1
ATOM 2442 C CA . ALA A 1 312 ? -25.328 4.259 19.153 1.00 87.88 312 ALA A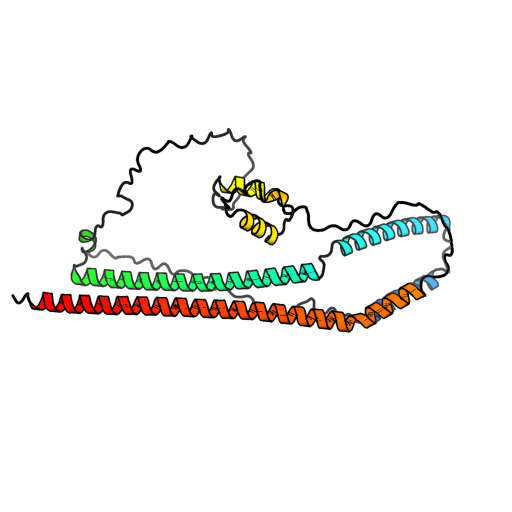 CA 1
ATOM 2443 C C . ALA A 1 312 ? -26.250 5.070 20.075 1.00 87.88 312 ALA A C 1
ATOM 2445 O O . ALA A 1 312 ? -26.617 4.563 21.135 1.00 87.88 312 ALA A O 1
ATOM 2446 N N . GLU A 1 313 ? -26.731 6.233 19.630 1.00 94.62 313 GLU A N 1
ATOM 2447 C CA . GLU A 1 313 ? -27.695 7.060 20.371 1.00 94.62 313 GLU A CA 1
ATOM 2448 C C . GLU A 1 313 ? -28.991 6.296 20.674 1.00 94.62 313 GLU A C 1
ATOM 2450 O O . GLU A 1 313 ? -29.460 6.258 21.812 1.00 94.62 313 GLU A O 1
ATOM 2455 N N . ALA A 1 314 ? -29.543 5.580 19.688 1.00 93.69 314 ALA A N 1
ATOM 2456 C CA . ALA A 1 314 ? -30.743 4.768 19.892 1.00 93.69 314 ALA A CA 1
ATOM 2457 C C . ALA A 1 314 ? -30.545 3.660 20.947 1.00 93.69 314 ALA A C 1
ATOM 2459 O O . ALA A 1 314 ? -31.477 3.309 21.680 1.00 93.69 314 ALA A O 1
ATOM 2460 N N . ARG A 1 315 ? -29.336 3.086 21.035 1.00 95.38 315 ARG A N 1
ATOM 2461 C CA . ARG A 1 315 ? -28.989 2.112 22.084 1.00 95.38 315 ARG A CA 1
ATOM 2462 C C . ARG A 1 315 ? -28.863 2.788 23.441 1.00 95.38 315 ARG A C 1
ATOM 2464 O O . ARG A 1 315 ? -29.346 2.224 24.418 1.00 95.38 315 ARG A O 1
ATOM 2471 N N . GLU A 1 316 ? -28.256 3.968 23.499 1.00 97.06 316 GLU A N 1
ATOM 2472 C CA . GLU A 1 316 ? -28.134 4.743 24.732 1.00 97.06 316 GLU A CA 1
ATOM 2473 C C . GLU A 1 316 ? -29.509 5.105 25.301 1.00 97.06 316 GLU A C 1
ATOM 2475 O O . GLU A 1 316 ? -29.780 4.800 26.461 1.00 97.06 316 GLU A O 1
ATOM 2480 N N . ILE A 1 317 ? -30.416 5.635 24.476 1.00 96.69 317 ILE A N 1
ATOM 2481 C CA . ILE A 1 317 ? -31.794 5.957 24.880 1.00 96.69 317 ILE A CA 1
ATOM 2482 C C . ILE A 1 317 ? -32.499 4.716 25.442 1.00 96.69 317 ILE A C 1
ATOM 2484 O O . ILE A 1 317 ? -33.146 4.776 26.489 1.00 96.69 317 ILE A O 1
ATOM 2488 N N . ARG A 1 318 ? -32.343 3.556 24.790 1.00 96.19 318 ARG A N 1
ATOM 2489 C CA . ARG A 1 318 ? -32.929 2.296 25.271 1.00 96.19 318 ARG A CA 1
ATOM 2490 C C . ARG A 1 318 ? -32.354 1.872 26.625 1.00 96.19 318 ARG A C 1
ATOM 2492 O O . ARG A 1 318 ? -33.106 1.432 27.489 1.00 96.19 318 ARG A O 1
ATOM 2499 N N . LEU A 1 319 ? -31.040 1.996 26.816 1.00 96.69 319 LEU A N 1
ATOM 2500 C CA . LEU A 1 319 ? -30.384 1.678 28.087 1.00 96.69 319 LEU A CA 1
ATOM 2501 C C . LEU A 1 319 ? -30.821 2.630 29.203 1.00 96.69 319 LEU A C 1
ATOM 2503 O O . LEU A 1 319 ? -31.072 2.175 30.317 1.00 96.69 319 LEU A O 1
ATOM 2507 N N . GLN A 1 320 ? -30.962 3.923 28.908 1.00 95.94 320 GLN A N 1
ATOM 2508 C CA . GLN A 1 320 ? -31.511 4.896 29.852 1.00 95.94 320 GLN A CA 1
ATOM 2509 C C . GLN A 1 320 ? -32.945 4.521 30.256 1.00 95.94 320 GLN A C 1
ATOM 2511 O O . GLN A 1 320 ? -33.243 4.512 31.449 1.00 95.94 320 GLN A O 1
ATOM 2516 N N . GLY A 1 321 ? -33.787 4.114 29.299 1.00 96.31 321 GLY A N 1
ATOM 2517 C CA . GLY A 1 321 ? -35.137 3.603 29.564 1.00 96.31 321 GLY A CA 1
ATOM 2518 C C . GLY A 1 321 ? -35.142 2.397 30.511 1.00 96.31 321 GLY A C 1
ATOM 2519 O O . GLY A 1 321 ? -35.791 2.430 31.557 1.00 96.31 321 GLY A O 1
ATOM 2520 N N . LEU A 1 322 ? -34.329 1.376 30.223 1.00 95.50 322 LEU A N 1
ATOM 2521 C CA . LEU A 1 322 ? -34.202 0.194 31.087 1.00 95.50 322 LEU A CA 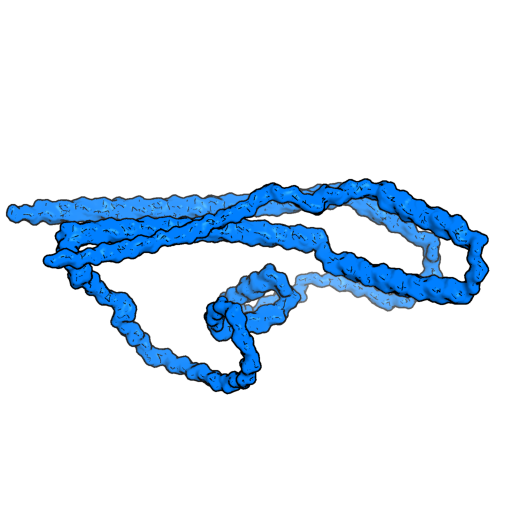1
ATOM 2522 C C . LEU A 1 322 ? -33.690 0.543 32.494 1.00 95.50 322 LEU A C 1
ATOM 2524 O O . LEU A 1 322 ? -34.156 -0.024 33.480 1.00 95.50 322 LEU A O 1
ATOM 2528 N N . LEU A 1 323 ? -32.755 1.490 32.611 1.00 94.62 323 LEU A N 1
ATOM 2529 C CA . LEU A 1 323 ? -32.267 1.970 33.907 1.00 94.62 323 LEU A CA 1
ATOM 2530 C C . LEU A 1 323 ? -33.356 2.701 34.694 1.00 94.62 323 LEU A C 1
ATOM 2532 O O . LEU A 1 323 ? -33.428 2.552 35.915 1.00 94.62 323 LEU A O 1
ATOM 2536 N N . THR A 1 324 ? -34.196 3.494 34.027 1.00 95.50 324 THR A N 1
ATOM 2537 C CA . THR A 1 324 ? -35.331 4.152 34.683 1.00 95.50 324 THR A CA 1
ATOM 2538 C C . THR A 1 324 ? -36.380 3.144 35.146 1.00 95.50 324 THR A C 1
ATOM 2540 O O . THR A 1 324 ? -36.801 3.217 36.299 1.00 95.50 324 THR A O 1
ATOM 2543 N N . GLU A 1 325 ? -36.721 2.152 34.320 1.00 94.44 325 GLU A N 1
ATOM 2544 C CA . GLU A 1 325 ? -37.641 1.069 34.686 1.00 94.44 325 GLU A CA 1
ATOM 2545 C C . GLU A 1 325 ? -37.105 0.270 35.882 1.00 94.44 325 GLU A C 1
ATOM 2547 O O . GLU A 1 325 ? -37.801 0.114 36.887 1.00 94.44 325 GLU A O 1
ATOM 2552 N N . ALA A 1 326 ? -35.832 -0.135 35.846 1.00 91.69 326 ALA A N 1
ATOM 2553 C CA . ALA A 1 326 ? -35.192 -0.859 36.942 1.00 91.69 326 ALA A CA 1
ATOM 2554 C C . ALA A 1 326 ? -35.222 -0.077 38.268 1.00 91.69 326 ALA A C 1
ATOM 2556 O O . ALA A 1 326 ? -35.504 -0.662 39.315 1.00 91.69 326 ALA A O 1
ATOM 2557 N N . LYS A 1 327 ? -34.995 1.246 38.233 1.00 89.56 327 LYS A N 1
ATOM 2558 C CA . LYS A 1 327 ? -35.113 2.116 39.420 1.00 89.56 327 LYS A CA 1
ATOM 2559 C C . LYS A 1 327 ? -36.540 2.163 39.965 1.00 89.56 327 LYS A C 1
ATOM 2561 O O . LYS A 1 327 ? -36.723 2.121 41.179 1.00 89.56 327 LYS A O 1
ATOM 2566 N N . THR A 1 328 ? -37.551 2.232 39.096 1.00 91.62 328 THR A N 1
ATOM 2567 C CA . THR A 1 328 ? -38.956 2.209 39.541 1.00 91.62 328 THR A CA 1
ATOM 2568 C C . THR A 1 328 ? -39.351 0.861 40.140 1.00 91.62 328 THR A C 1
ATOM 2570 O O . THR A 1 328 ? -40.054 0.829 41.147 1.00 91.62 328 THR A O 1
ATOM 2573 N N . CYS A 1 329 ? -38.844 -0.250 39.595 1.00 87.94 329 CYS A N 1
ATOM 2574 C CA . CYS A 1 329 ? -39.079 -1.580 40.151 1.00 87.94 329 CYS A CA 1
ATOM 2575 C C . CYS A 1 329 ? -38.364 -1.787 41.495 1.00 87.94 329 CYS A C 1
ATOM 2577 O O . CYS A 1 329 ? -38.942 -2.400 42.390 1.00 87.94 329 CYS A O 1
ATOM 2579 N N . SER A 1 330 ? -37.141 -1.268 41.674 1.00 84.31 330 SER A N 1
ATOM 2580 C CA . SER A 1 330 ? -36.408 -1.433 42.939 1.00 84.31 330 SER A CA 1
ATOM 2581 C C . SER A 1 330 ? -36.989 -0.593 44.078 1.00 84.31 330 SER A C 1
ATOM 2583 O O . SER A 1 330 ? -36.929 -1.014 45.226 1.00 84.31 330 SER A O 1
ATOM 2585 N N . GLY A 1 331 ? -37.580 0.568 43.778 1.00 70.31 331 GLY A N 1
ATOM 2586 C CA . GLY A 1 331 ? -38.254 1.413 44.771 1.00 70.31 331 GLY A CA 1
ATOM 2587 C C . GLY A 1 331 ? -39.570 0.837 45.310 1.00 70.31 331 GLY A C 1
ATOM 2588 O O . GLY A 1 331 ? -40.089 1.347 46.293 1.00 70.31 331 GLY A O 1
ATOM 2589 N N . HIS A 1 332 ? -40.113 -0.219 44.694 1.00 55.41 332 HIS A N 1
ATOM 2590 C CA . HIS A 1 332 ? -41.296 -0.940 45.185 1.00 55.41 332 HIS A CA 1
ATOM 2591 C C . HIS A 1 332 ? -40.953 -2.134 46.095 1.00 55.41 332 HIS A C 1
ATOM 2593 O O . HIS A 1 332 ? -41.857 -2.780 46.620 1.00 55.41 332 HIS A O 1
ATOM 2599 N N . MET A 1 333 ? -39.662 -2.417 46.309 1.00 53.31 333 MET A N 1
ATOM 2600 C CA . MET A 1 333 ? -39.180 -3.276 47.395 1.00 53.31 333 MET A CA 1
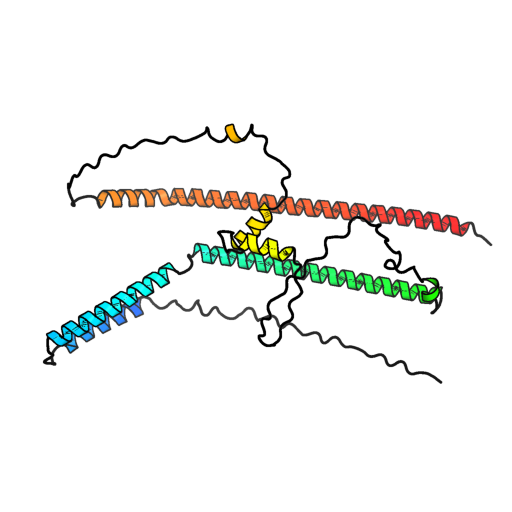ATOM 2601 C C . MET A 1 333 ? -38.789 -2.410 48.601 1.00 53.31 333 MET A C 1
ATOM 2603 O O . MET A 1 333 ? -37.640 -2.411 49.038 1.00 53.31 333 MET A O 1
ATOM 2607 N N . GLU A 1 334 ? -39.743 -1.639 49.124 1.00 48.59 334 GLU A N 1
ATOM 2608 C CA . GLU A 1 334 ? -39.641 -1.155 50.501 1.00 48.59 334 GLU A CA 1
ATOM 2609 C C . GLU A 1 334 ? -39.879 -2.357 51.424 1.00 48.59 334 GLU A C 1
ATOM 2611 O O . GLU A 1 334 ? -40.974 -2.923 51.463 1.00 48.59 334 GLU A O 1
ATOM 2616 N N . TRP A 1 335 ? -38.803 -2.793 52.077 1.00 48.69 335 TRP A N 1
ATOM 2617 C CA . TRP A 1 335 ? -38.838 -3.695 53.226 1.00 48.69 335 TRP A CA 1
ATOM 2618 C C . TRP A 1 335 ? -39.241 -2.946 54.490 1.00 48.69 335 TRP A C 1
ATOM 2620 O O . TRP A 1 335 ? -38.776 -1.792 54.651 1.00 48.69 335 TRP A O 1
#

Secondary structure (DSSP, 8-state):
------------------PPPS----TTTT----HHHHHHHHHHHHHHHHHGGGS----HHHHHHHHHHHHHHHHHHHHHHHHHHHTSPPHHHHHHHHHHHHHHHHHHHHHHHHHHHHHHHHHHHHHHHHHHHHHHHHHH-TTHHHHT-PPPTTTS---------PPPP---------------------TTHHHHHHHHTT-S--SHHHHHHHHHTTS-------TTSTTTSSSS-----------------SS--HHHHHHHHHHHHHHHHHHHHHHHHHHHHHHHHHHHHHHHHHHHHHHHHHHHHHHHHHHHHHHHHHHHHHHHHHTT---

Organism: NCBI:txid279322

Sequence (335 aa):
MPLASSYSSRQAKRRSVTLPSPRQPDPWNDYSADEGSAEKHWENTLHSLDESKSNMTIDPAATMQEQETEILRLTREVMDLREDLAARPTEDEVYAMRMEWETSENLFAESQKDNEQKHNTIENLRQYVKALESKLEETLGEDWKEYCVLPDPRGAGNTCGNATPLPKPKLRPSASIKRASRHSHTRSVSVADARSLRELETAVDKTPAGALRALEGIRELDSRPTPAEIVASFEASSPLKEARMERSSSYQSIREPKDKELAALVAAVKALPASLSAQVERSLSRESVAESRREEARQALLEVLDAAESRAEAREIRLQGLLTEAKTCSGHMEW